Protein AF-A0A855KI97-F1 (afdb_monomer_lite)

pLDDT: mean 75.49, std 25.15, range [24.91, 98.62]

Foldseek 3Di:
DAFQAQADVQLLLLLVLLVVLCCLLPVDPDDSLVSLQLLCQLSPHNGNVRNNVRRHDHDDGGALVVDDPVVSVVSLLSSLQRSCVSVPHPHNDQSSSQSCQCSRRRHHPVNNVVQVVQDDSRHGFPDKDCLDVQWMWTHDPPWIWIFGDPVVLVQLCVQVNDNDRIATDQARRLSSQLRPVVRHDNLVSLVRCCVHPQVCCCRRVVAGSVRSVVVQVVVLVVVQVVVVLWFDWAFKFADWDCPDPKGWIWTKTFDPVLVVCCQPVVDLVRSQRIWITIGIDPPADDDDIGHHDDPVPGGRRDDDDDDDPRHIGGHDGHHDVVVVVVVVVVDD

Structure (mmCIF, N/CA/C/O backbone):
data_AF-A0A855KI97-F1
#
_entry.id   AF-A0A855KI97-F1
#
loop_
_atom_site.group_PDB
_atom_site.id
_atom_site.type_symbol
_atom_site.label_atom_id
_atom_site.label_alt_id
_atom_site.label_comp_id
_atom_site.label_asym_id
_atom_site.label_entity_id
_atom_site.label_seq_id
_atom_site.pdbx_PDB_ins_code
_atom_site.Cartn_x
_atom_site.Cartn_y
_atom_site.Cartn_z
_atom_site.occupancy
_atom_site.B_iso_or_equiv
_atom_site.auth_seq_id
_atom_site.auth_comp_id
_atom_site.auth_asym_id
_atom_site.auth_atom_id
_atom_site.pdbx_PDB_model_num
ATOM 1 N N . MET A 1 1 ? -21.321 9.838 17.103 1.00 67.62 1 MET A N 1
ATOM 2 C CA . MET A 1 1 ? -21.637 8.417 17.385 1.00 67.62 1 MET A CA 1
ATOM 3 C C . MET A 1 1 ? -20.705 7.846 18.468 1.00 67.62 1 MET A C 1
ATOM 5 O O . MET A 1 1 ? -19.609 8.388 18.642 1.00 67.62 1 MET A O 1
ATOM 9 N N . LYS A 1 2 ? -21.133 6.782 19.174 1.00 84.81 2 LYS A N 1
ATOM 10 C CA . LYS A 1 2 ? -20.262 5.774 19.820 1.00 84.81 2 LYS A CA 1
ATOM 11 C C . LYS A 1 2 ? -20.515 4.416 19.146 1.00 84.81 2 LYS A C 1
ATOM 13 O O . LYS A 1 2 ? -21.664 4.127 18.823 1.00 84.81 2 LYS A O 1
ATOM 18 N N . VAL A 1 3 ? -19.478 3.603 18.973 1.00 92.75 3 VAL A N 1
ATOM 19 C CA . VAL A 1 3 ? -19.577 2.193 18.535 1.00 92.75 3 VAL A CA 1
ATOM 20 C C . VAL A 1 3 ? -19.615 1.304 19.775 1.00 92.75 3 VAL A C 1
ATOM 22 O O . VAL A 1 3 ? -18.889 1.574 20.726 1.00 92.75 3 VAL A O 1
ATOM 25 N N . ILE A 1 4 ? -20.427 0.246 19.779 1.00 96.19 4 ILE A N 1
ATOM 26 C CA . ILE A 1 4 ? -20.598 -0.649 20.933 1.00 96.19 4 ILE A CA 1
ATOM 27 C C . ILE A 1 4 ? -20.359 -2.108 20.496 1.00 96.19 4 ILE A C 1
ATOM 29 O O . ILE A 1 4 ? -21.273 -2.735 19.955 1.00 96.19 4 ILE A O 1
ATOM 33 N N . PRO A 1 5 ? -19.149 -2.669 20.692 1.00 96.69 5 PRO A N 1
ATOM 34 C CA . PRO A 1 5 ? -18.847 -4.043 20.289 1.00 96.69 5 PRO A CA 1
ATOM 35 C C . PRO A 1 5 ? -19.512 -5.096 21.192 1.00 96.69 5 PRO A C 1
ATOM 37 O O . PRO A 1 5 ? -19.507 -4.978 22.413 1.00 96.69 5 PRO A O 1
ATOM 40 N N . ALA A 1 6 ? -20.013 -6.178 20.590 1.00 96.25 6 ALA A N 1
ATOM 41 C CA . ALA A 1 6 ? -21.007 -7.083 21.185 1.00 96.25 6 ALA A CA 1
ATOM 42 C C . ALA A 1 6 ? -20.667 -7.741 22.539 1.00 96.25 6 ALA A C 1
ATOM 44 O O . ALA A 1 6 ? -21.575 -8.174 23.245 1.00 96.25 6 ALA A O 1
ATOM 45 N N . ASN A 1 7 ? -19.388 -7.901 22.891 1.00 97.50 7 ASN A N 1
ATOM 46 C CA . ASN A 1 7 ? -18.950 -8.489 24.162 1.00 97.50 7 ASN A CA 1
ATOM 47 C C . ASN A 1 7 ? -17.453 -8.222 24.416 1.00 97.50 7 ASN A C 1
ATOM 49 O O . ASN A 1 7 ? -16.699 -7.912 23.489 1.00 97.50 7 ASN A O 1
ATOM 53 N N . LEU A 1 8 ? -16.996 -8.383 25.664 1.00 97.69 8 LEU A N 1
ATOM 54 C CA . LEU A 1 8 ? -15.595 -8.153 26.047 1.00 97.69 8 LEU A CA 1
ATOM 55 C C . LEU A 1 8 ? -14.561 -9.001 25.259 1.00 97.69 8 LEU A C 1
ATOM 57 O O . LEU A 1 8 ? -13.576 -8.407 24.817 1.00 97.69 8 LEU A O 1
ATOM 61 N N . PRO A 1 9 ? -14.729 -10.325 25.041 1.00 98.00 9 PRO A N 1
ATOM 62 C CA . PRO A 1 9 ? -13.853 -11.100 24.151 1.00 98.00 9 PRO A CA 1
ATOM 63 C C . PRO A 1 9 ? -13.716 -10.515 22.737 1.00 98.00 9 PRO A C 1
ATOM 65 O O . PRO A 1 9 ? -12.599 -10.265 22.288 1.00 98.00 9 PRO A O 1
ATOM 68 N N . THR A 1 10 ? -14.833 -10.219 22.064 1.00 97.25 10 THR A N 1
ATOM 69 C CA . THR A 1 10 ? -14.843 -9.582 20.737 1.00 97.25 10 THR A CA 1
ATOM 70 C C . THR A 1 10 ? -14.154 -8.217 20.767 1.00 97.25 10 THR A C 1
ATOM 72 O O . THR A 1 10 ? -13.336 -7.924 19.900 1.00 97.25 10 THR A O 1
ATOM 75 N N . THR A 1 11 ? -14.425 -7.411 21.796 1.00 98.00 11 THR A N 1
ATOM 76 C CA . THR A 1 11 ? -13.811 -6.085 21.979 1.00 98.00 11 THR A CA 1
ATOM 77 C C . THR A 1 11 ? -12.290 -6.189 22.092 1.00 98.00 11 THR A C 1
ATOM 79 O O . THR A 1 11 ? -11.580 -5.452 21.420 1.00 98.00 11 THR A O 1
ATOM 82 N N . LYS A 1 12 ? -11.774 -7.139 22.887 1.00 98.31 12 LYS A N 1
ATOM 83 C CA . LYS A 1 12 ? -10.327 -7.393 23.004 1.00 98.31 12 LYS A CA 1
ATOM 84 C C . LYS A 1 12 ? -9.709 -7.854 21.687 1.00 98.31 12 LYS A C 1
ATOM 86 O O . LYS A 1 12 ? -8.605 -7.433 21.372 1.00 98.31 12 LYS A O 1
ATOM 91 N N . SER A 1 13 ? -10.409 -8.690 20.918 1.00 98.12 13 SER A N 1
ATOM 92 C CA . SER A 1 13 ? -9.919 -9.162 19.618 1.00 98.12 13 SER A CA 1
ATOM 93 C C . SER A 1 13 ? -9.777 -8.021 18.605 1.00 98.12 13 SER A C 1
ATOM 95 O O . SER A 1 13 ? -8.751 -7.928 17.939 1.00 98.12 13 SER A O 1
ATOM 97 N N . LEU A 1 14 ? -10.774 -7.134 18.516 1.00 98.12 14 LEU A N 1
ATOM 98 C CA . LEU A 1 14 ? -10.731 -5.964 17.629 1.00 98.12 14 LEU A CA 1
ATOM 99 C C . LEU A 1 14 ? -9.704 -4.924 18.110 1.00 98.12 14 LEU A C 1
ATOM 101 O O . LEU A 1 14 ? -8.929 -4.414 17.310 1.00 98.12 14 LEU A O 1
ATOM 105 N N . ALA A 1 15 ? -9.628 -4.668 19.420 1.00 98.44 15 ALA A N 1
ATOM 106 C CA . ALA A 1 15 ? -8.643 -3.754 19.998 1.00 98.44 15 ALA A CA 1
ATOM 107 C C . ALA A 1 15 ? -7.196 -4.262 19.859 1.00 98.44 15 ALA A C 1
ATOM 109 O O . ALA A 1 15 ? -6.284 -3.462 19.670 1.00 98.44 15 ALA A O 1
ATOM 110 N N . LYS A 1 16 ? -6.983 -5.586 19.890 1.00 98.38 16 LYS A N 1
ATOM 111 C CA . LYS A 1 16 ? -5.693 -6.203 19.552 1.00 98.38 16 LYS A CA 1
ATOM 112 C C . LYS A 1 16 ? -5.375 -6.056 18.059 1.00 98.38 16 LYS A C 1
ATOM 114 O O . LYS A 1 16 ? -4.244 -5.728 17.737 1.00 98.38 16 LYS A O 1
ATOM 119 N N . SER A 1 17 ? -6.361 -6.227 17.175 1.00 97.50 17 SER A N 1
ATOM 120 C CA . SER A 1 17 ? -6.178 -5.997 15.733 1.00 97.50 17 SER A CA 1
ATOM 121 C C . SER A 1 17 ? -5.769 -4.547 15.439 1.00 97.50 17 SER A C 1
ATOM 123 O O . SER A 1 17 ? -4.864 -4.326 14.639 1.00 97.50 17 SER A O 1
ATOM 125 N N . LEU A 1 18 ? -6.372 -3.559 16.120 1.00 98.19 18 LEU A N 1
ATOM 126 C CA . LEU A 1 18 ? -5.943 -2.158 16.008 1.00 98.19 18 LEU A CA 1
ATOM 127 C C . LEU A 1 18 ? -4.520 -1.968 16.533 1.00 98.19 18 LEU A C 1
ATOM 129 O O . LEU A 1 18 ? -3.719 -1.328 15.867 1.00 98.19 18 LEU A O 1
ATOM 133 N N . PHE A 1 19 ? -4.200 -2.527 17.702 1.00 98.31 19 PHE A N 1
ATOM 134 C CA . PHE A 1 19 ? -2.852 -2.469 18.266 1.00 98.31 19 PHE A CA 1
ATOM 135 C C . PHE A 1 19 ? -1.789 -3.010 17.296 1.00 98.31 19 PHE A C 1
ATOM 137 O O . PHE A 1 19 ? -0.793 -2.334 17.079 1.00 98.31 19 PHE A O 1
ATOM 144 N N . GLU A 1 20 ? -2.018 -4.179 16.689 1.00 96.75 20 GLU A N 1
ATOM 145 C CA . GLU A 1 20 ? -1.084 -4.784 15.728 1.00 96.75 20 GLU A CA 1
ATOM 146 C C . GLU A 1 20 ? -0.882 -3.866 14.511 1.00 96.75 20 GLU A C 1
ATOM 148 O O . GLU A 1 20 ? 0.237 -3.439 14.250 1.00 96.75 20 GLU A O 1
ATOM 153 N N . ASN A 1 21 ? -1.966 -3.416 13.869 1.00 95.94 21 ASN A N 1
ATOM 154 C CA . ASN A 1 21 ? -1.870 -2.499 12.727 1.00 95.94 21 ASN A CA 1
ATOM 155 C C . ASN A 1 21 ? -1.250 -1.131 13.091 1.00 95.94 21 ASN A C 1
ATOM 157 O O . ASN A 1 21 ? -0.590 -0.523 12.256 1.00 95.94 21 ASN A O 1
ATOM 161 N N . LEU A 1 22 ? -1.440 -0.627 14.316 1.00 96.31 22 LEU A N 1
ATOM 162 C CA . LEU A 1 22 ? -0.805 0.614 14.779 1.00 96.31 22 LEU A CA 1
ATOM 163 C C . LEU A 1 22 ? 0.706 0.465 14.991 1.00 96.31 22 LEU A C 1
ATOM 165 O O . LEU A 1 22 ? 1.431 1.434 14.791 1.00 96.31 22 LEU A O 1
ATOM 169 N N . VAL A 1 23 ? 1.187 -0.715 15.386 1.00 95.56 23 VAL A N 1
ATOM 170 C CA . VAL A 1 23 ? 2.628 -0.998 15.418 1.00 95.56 23 VAL A CA 1
ATOM 171 C C . VAL A 1 23 ? 3.152 -1.116 13.983 1.00 95.56 23 VAL A C 1
ATOM 173 O O . VAL A 1 23 ? 4.103 -0.422 13.634 1.00 95.56 23 VAL A O 1
ATOM 176 N N . ASP A 1 24 ? 2.481 -1.902 13.137 1.00 91.12 24 ASP A N 1
ATOM 177 C CA . ASP A 1 24 ? 2.950 -2.245 11.787 1.00 91.12 24 ASP A CA 1
ATOM 178 C C . ASP A 1 24 ? 2.951 -1.051 10.803 1.00 91.12 24 ASP A C 1
ATOM 180 O O . ASP A 1 24 ? 3.881 -0.905 10.014 1.00 91.12 24 ASP A O 1
ATOM 184 N N . PHE A 1 25 ? 1.938 -0.170 10.833 1.00 91.00 25 PHE A N 1
ATOM 185 C CA . PHE A 1 25 ? 1.832 0.971 9.901 1.00 91.00 25 PHE A CA 1
ATOM 186 C C . PHE A 1 25 ? 2.495 2.268 10.391 1.00 91.00 25 PHE A C 1
ATOM 188 O O . PHE A 1 25 ? 2.658 3.200 9.600 1.00 91.00 25 PHE A O 1
ATOM 195 N N . LEU A 1 26 ? 2.819 2.405 11.680 1.00 92.50 26 LEU A N 1
ATOM 196 C CA . LEU A 1 26 ? 3.313 3.664 12.277 1.00 92.50 26 LEU A CA 1
ATOM 197 C C . LEU A 1 26 ? 4.595 3.491 13.106 1.00 92.50 26 LEU A C 1
ATOM 199 O O . LEU A 1 26 ? 5.047 4.465 13.706 1.00 92.50 26 LEU A O 1
ATOM 203 N N . ASP A 1 27 ? 5.174 2.287 13.132 1.00 92.19 27 ASP A N 1
ATOM 204 C CA . ASP A 1 27 ? 6.453 1.981 13.785 1.00 92.19 27 ASP A CA 1
ATOM 205 C C . ASP A 1 27 ? 6.452 2.311 15.304 1.00 92.19 27 ASP A C 1
ATOM 207 O O . ASP A 1 27 ? 7.459 2.724 15.884 1.00 92.19 27 ASP A O 1
ATOM 211 N N . LEU A 1 28 ? 5.289 2.168 15.962 1.00 93.19 28 LEU A N 1
ATOM 212 C CA . LEU A 1 28 ? 5.041 2.660 17.326 1.00 93.19 28 LEU A CA 1
ATOM 213 C C . LEU A 1 28 ? 5.502 1.701 18.438 1.00 93.19 28 LEU A C 1
ATOM 215 O O . LEU A 1 28 ? 4.956 0.610 18.599 1.00 93.19 28 LEU A O 1
ATOM 219 N N . ASP A 1 29 ? 6.385 2.177 19.323 1.00 95.81 29 ASP A N 1
ATOM 220 C CA . ASP A 1 29 ? 6.661 1.540 20.621 1.00 95.81 29 ASP A CA 1
ATOM 221 C C . ASP A 1 29 ? 5.533 1.847 21.629 1.00 95.81 29 ASP A C 1
ATOM 223 O O . ASP A 1 29 ? 5.574 2.809 22.403 1.00 95.81 29 ASP A O 1
ATOM 227 N N . ILE A 1 30 ? 4.472 1.038 21.579 1.00 96.62 30 ILE A N 1
ATOM 228 C CA . ILE A 1 30 ? 3.348 1.075 22.522 1.00 96.62 30 ILE A CA 1
ATOM 229 C C . ILE A 1 30 ? 3.063 -0.314 23.099 1.00 96.62 30 ILE A C 1
ATOM 231 O O . ILE A 1 30 ? 3.269 -1.343 22.464 1.00 96.62 30 ILE A O 1
ATOM 235 N N . SER A 1 31 ? 2.522 -0.360 24.318 1.00 98.06 31 SER A N 1
ATOM 236 C CA . SER A 1 31 ? 2.015 -1.605 24.904 1.00 98.06 31 SER A CA 1
ATOM 237 C C . SER A 1 31 ? 0.605 -1.948 24.409 1.00 98.06 31 SER A C 1
ATOM 239 O O . SER A 1 31 ? -0.201 -1.070 24.091 1.00 98.06 31 SER A O 1
ATOM 241 N N . LEU A 1 32 ? 0.242 -3.234 24.471 1.00 97.94 32 LEU A N 1
ATOM 242 C CA . LEU A 1 32 ? -1.120 -3.706 24.180 1.00 97.94 32 LEU A CA 1
ATOM 243 C C . LEU A 1 32 ? -2.196 -2.988 25.022 1.00 97.94 32 LEU A C 1
ATOM 245 O O . LEU A 1 32 ? -3.309 -2.783 24.544 1.00 97.94 32 LEU A O 1
ATOM 249 N N . GLN A 1 33 ? -1.876 -2.557 26.253 1.00 98.19 33 GLN A N 1
ATOM 250 C CA . GLN A 1 33 ? -2.814 -1.773 27.064 1.00 98.19 33 GLN A CA 1
ATOM 251 C C . GLN A 1 33 ? -3.002 -0.354 26.510 1.00 98.19 33 GLN A C 1
ATOM 253 O O . GLN A 1 33 ? -4.132 0.120 26.486 1.00 98.19 33 GLN A O 1
ATOM 258 N N . GLN A 1 34 ? -1.951 0.308 26.011 1.00 98.25 34 GLN A N 1
ATOM 259 C CA . GLN A 1 34 ? -2.098 1.592 25.307 1.00 98.25 34 GLN A CA 1
ATOM 260 C C . GLN A 1 34 ? -2.939 1.425 24.033 1.00 98.25 34 GLN A C 1
ATOM 262 O O . GLN A 1 34 ? -3.842 2.224 23.807 1.00 98.25 34 GLN A O 1
ATOM 267 N N . GLY A 1 35 ? -2.738 0.346 23.267 1.00 98.19 35 GLY A N 1
ATOM 268 C CA . GLY A 1 35 ? -3.601 0.005 22.128 1.00 98.19 35 GLY A CA 1
ATOM 269 C C . GLY A 1 35 ? -5.078 -0.183 22.513 1.00 98.19 35 GLY A C 1
ATOM 270 O O . GLY A 1 35 ? -5.971 0.299 21.817 1.00 98.19 35 GLY A O 1
ATOM 271 N N . TYR A 1 36 ? -5.353 -0.807 23.663 1.00 98.56 36 TYR A N 1
ATOM 272 C CA . TYR A 1 36 ? -6.707 -0.923 24.217 1.00 98.56 36 TYR A CA 1
ATOM 273 C C . TYR A 1 36 ? -7.307 0.429 24.654 1.00 98.56 36 TYR A C 1
ATOM 275 O O . TYR A 1 36 ? -8.502 0.651 24.441 1.00 98.56 36 TYR A O 1
ATOM 283 N N . GLU A 1 37 ? -6.515 1.345 25.225 1.00 98.62 37 GLU A N 1
ATOM 284 C CA . GLU A 1 37 ? -6.978 2.714 25.508 1.00 98.62 37 GLU A CA 1
ATOM 285 C C . GLU A 1 37 ? -7.296 3.469 24.207 1.00 98.62 37 GLU A C 1
ATOM 287 O O . GLU A 1 37 ? -8.392 4.014 24.077 1.00 98.62 37 GLU A O 1
ATOM 292 N N . LEU A 1 38 ? -6.389 3.448 23.221 1.00 98.56 38 LEU A N 1
ATOM 293 C CA . LEU A 1 38 ? -6.562 4.096 21.914 1.00 98.56 38 LEU A CA 1
ATOM 294 C C . LEU A 1 38 ? -7.828 3.606 21.195 1.00 98.56 38 LEU A C 1
ATOM 296 O O . LEU A 1 38 ? -8.640 4.420 20.755 1.00 98.56 38 LEU A O 1
ATOM 300 N N . TYR A 1 39 ? -8.053 2.286 21.161 1.00 98.62 39 TYR A N 1
ATOM 301 C CA . TYR A 1 39 ? -9.278 1.692 20.617 1.00 98.62 39 TYR A CA 1
ATOM 302 C C . TYR A 1 39 ? -10.530 2.245 21.313 1.00 98.62 39 TYR A C 1
ATOM 304 O O . TYR A 1 39 ? -11.464 2.705 20.656 1.00 98.62 39 TYR A O 1
ATOM 312 N N . ALA A 1 40 ? -10.550 2.252 22.650 1.00 98.44 40 ALA A N 1
ATOM 313 C CA . ALA A 1 40 ? -11.699 2.740 23.407 1.00 98.44 40 ALA A CA 1
ATOM 314 C C . ALA A 1 40 ? -11.985 4.228 23.155 1.00 98.44 40 ALA A C 1
ATOM 316 O O . ALA A 1 40 ? -13.149 4.615 23.003 1.00 98.44 40 ALA A O 1
ATOM 317 N N . LYS A 1 41 ? -10.941 5.054 23.058 1.00 98.12 41 LYS A N 1
ATOM 318 C CA . LYS A 1 41 ? -11.076 6.489 22.802 1.00 98.12 41 LYS A CA 1
ATOM 319 C C . LYS A 1 41 ? -11.544 6.807 21.386 1.00 98.12 41 LYS A C 1
ATOM 321 O O . LYS A 1 41 ? -12.470 7.603 21.230 1.00 98.12 41 LYS A O 1
ATOM 326 N N . ALA A 1 42 ? -11.023 6.117 20.371 1.00 97.81 42 ALA A N 1
ATOM 327 C CA . ALA A 1 42 ? -11.498 6.248 18.993 1.00 97.81 42 ALA A CA 1
ATOM 328 C C . ALA A 1 42 ? -13.011 5.954 18.883 1.00 97.81 42 ALA A C 1
ATOM 330 O O . ALA A 1 42 ? -13.781 6.759 18.343 1.00 97.81 42 ALA A O 1
ATOM 331 N N . LEU A 1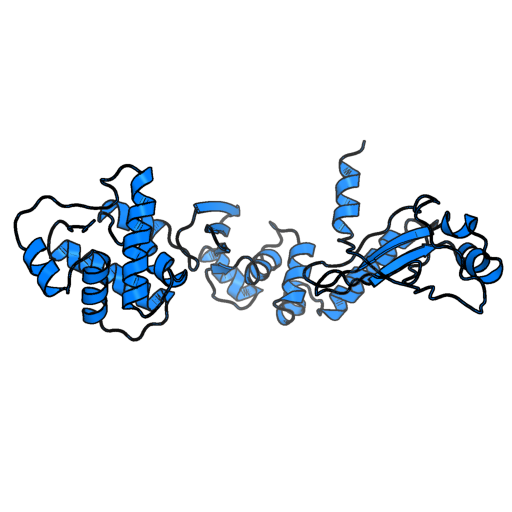 43 ? -13.479 4.870 19.522 1.00 97.62 43 LEU A N 1
ATOM 332 C CA . LEU A 1 43 ? -14.908 4.527 19.591 1.00 97.62 43 LEU A CA 1
ATOM 333 C C . LEU A 1 43 ? -15.760 5.513 20.426 1.00 97.62 43 LEU A C 1
ATOM 335 O O . LEU A 1 43 ? -16.991 5.432 20.397 1.00 97.62 43 LEU A O 1
ATOM 339 N N . GLY A 1 44 ? -15.143 6.473 21.125 1.00 96.19 44 GLY A N 1
ATOM 340 C CA . GLY A 1 44 ? -15.811 7.554 21.856 1.00 96.19 44 GLY A CA 1
ATOM 341 C C . GLY A 1 44 ? -16.011 7.306 23.354 1.00 96.19 44 GLY A C 1
ATOM 342 O O . GLY A 1 44 ? -16.968 7.824 23.930 1.00 96.19 44 GLY A O 1
ATOM 343 N N . TYR A 1 45 ? -15.164 6.502 23.996 1.00 97.88 45 TYR A N 1
ATOM 344 C CA . TYR A 1 45 ? -15.135 6.285 25.451 1.00 97.88 45 TYR A CA 1
ATOM 345 C C . TYR A 1 45 ? -13.952 7.031 26.077 1.00 97.88 45 TYR A C 1
ATOM 347 O O . TYR A 1 45 ? -12.968 7.305 25.407 1.00 97.88 45 TYR A O 1
ATOM 355 N N . ASN A 1 46 ? -14.010 7.355 27.368 1.00 96.94 46 ASN A N 1
ATOM 356 C CA . ASN A 1 46 ? -12.916 8.077 28.030 1.00 96.94 46 ASN A CA 1
ATOM 357 C C . ASN A 1 46 ? -11.664 7.199 28.234 1.00 96.94 46 ASN A C 1
ATOM 359 O O . ASN A 1 46 ? -10.566 7.720 28.418 1.00 96.94 46 ASN A O 1
ATOM 363 N N . ASN A 1 47 ? -11.845 5.874 28.284 1.00 98.00 47 ASN A N 1
ATOM 364 C CA . ASN A 1 47 ? -10.810 4.861 28.514 1.00 98.00 47 ASN A CA 1
ATOM 365 C C . ASN A 1 47 ? -11.368 3.440 28.299 1.00 98.00 47 ASN A C 1
ATOM 367 O O . ASN A 1 47 ? -12.585 3.216 28.257 1.00 98.00 47 ASN A O 1
ATOM 371 N N . TRP A 1 48 ? -10.466 2.461 28.244 1.00 98.44 48 TRP A N 1
ATOM 372 C CA . TRP A 1 48 ? -10.751 1.029 28.150 1.00 98.44 48 TRP A CA 1
ATOM 373 C C . TRP A 1 48 ? -11.634 0.504 29.290 1.00 98.44 48 TRP A C 1
ATOM 375 O O . TRP A 1 48 ? -12.412 -0.434 29.096 1.00 98.44 48 TRP A O 1
ATOM 385 N N . HIS A 1 49 ? -11.548 1.100 30.483 1.00 98.31 49 HIS A N 1
ATOM 386 C CA . HIS A 1 49 ? -12.328 0.685 31.650 1.00 98.31 49 HIS A CA 1
ATOM 387 C C . HIS A 1 49 ? -13.820 1.058 31.530 1.00 98.31 49 HIS A C 1
ATOM 389 O O . HIS A 1 49 ? -14.676 0.262 31.924 1.00 98.31 49 HIS A O 1
ATOM 395 N N . GLU A 1 50 ? -14.151 2.214 30.940 1.00 97.94 50 GLU A N 1
ATOM 396 C CA . GLU A 1 50 ? -15.529 2.582 30.579 1.00 97.94 50 GLU A CA 1
ATOM 397 C C . GLU A 1 50 ? -16.090 1.618 29.524 1.00 97.94 50 GLU A C 1
ATOM 399 O O . GLU A 1 50 ? -17.136 1.007 29.754 1.00 97.94 50 GLU A O 1
ATOM 404 N N . LEU A 1 51 ? -15.367 1.422 28.412 1.00 97.88 51 LEU A N 1
ATOM 405 C CA . LEU A 1 51 ? -15.774 0.508 27.339 1.00 97.88 51 LEU A CA 1
ATOM 406 C C . LEU A 1 51 ? -15.991 -0.915 27.876 1.00 97.88 51 LEU A C 1
ATOM 408 O O . LEU A 1 51 ? -17.063 -1.491 27.686 1.00 97.88 51 LEU A O 1
ATOM 412 N N . SER A 1 52 ? -15.025 -1.445 28.634 1.00 97.94 52 SER A N 1
ATOM 413 C CA . SER A 1 52 ? -15.102 -2.767 29.273 1.00 97.94 52 SER A CA 1
ATOM 414 C C . SER A 1 52 ? -16.354 -2.936 30.137 1.00 97.94 52 SER A C 1
ATOM 416 O O . SER A 1 52 ? -16.992 -3.984 30.085 1.00 97.94 52 SER A O 1
ATOM 418 N N . LYS A 1 53 ? -16.738 -1.914 30.915 1.00 97.56 53 LYS A N 1
ATOM 419 C CA . LYS A 1 53 ? -17.942 -1.936 31.767 1.00 97.56 53 LYS A CA 1
ATOM 420 C C . LYS A 1 53 ? -19.255 -1.934 30.980 1.00 97.56 53 LYS A C 1
ATOM 422 O O . LYS A 1 53 ? -20.270 -2.377 31.521 1.00 97.56 53 LYS A O 1
ATOM 427 N N . VAL A 1 54 ? -19.255 -1.433 29.745 1.00 96.50 54 VAL A N 1
ATOM 428 C CA . VAL A 1 54 ? -20.416 -1.479 28.844 1.00 96.50 54 VAL A CA 1
ATOM 429 C C . VAL A 1 54 ? -20.521 -2.858 28.193 1.00 96.50 54 VAL A C 1
ATOM 431 O O . VAL A 1 54 ? -21.540 -3.524 28.353 1.00 96.50 54 VAL A O 1
ATOM 434 N N . VAL A 1 55 ? -19.448 -3.345 27.564 1.00 97.25 55 VAL A N 1
ATOM 435 C CA . VAL A 1 55 ? -19.442 -4.618 26.808 1.00 97.25 55 VAL A CA 1
ATOM 436 C C . VAL A 1 55 ? -19.445 -5.885 27.683 1.00 97.25 55 VAL A C 1
ATOM 438 O O . VAL A 1 55 ? -19.491 -7.001 27.171 1.00 97.25 55 VAL A O 1
ATOM 441 N N . GLN A 1 56 ? -19.394 -5.735 29.011 1.00 96.94 56 GLN A N 1
ATOM 442 C CA . GLN A 1 56 ? -19.655 -6.803 29.989 1.00 96.94 56 GLN A CA 1
ATOM 443 C C . GLN A 1 56 ? -21.149 -6.979 30.318 1.00 96.94 56 GLN A C 1
ATOM 445 O O . GLN A 1 56 ? -21.518 -7.970 30.946 1.00 96.94 56 GLN A O 1
ATOM 450 N N . LYS A 1 57 ? -22.013 -6.031 29.934 1.00 94.25 57 LYS A N 1
ATOM 451 C CA . LYS A 1 57 ? -23.464 -6.091 30.164 1.00 94.25 57 LYS A CA 1
ATOM 452 C C . LYS A 1 57 ? -24.189 -6.529 28.894 1.00 94.25 57 LYS A C 1
ATOM 454 O O . LYS A 1 57 ? -23.697 -6.312 27.790 1.00 94.25 57 LYS A O 1
ATOM 459 N N . ALA A 1 58 ? -25.389 -7.087 29.046 1.00 93.38 58 ALA A N 1
ATOM 460 C CA . ALA A 1 58 ? -26.283 -7.310 27.913 1.00 93.38 58 ALA A CA 1
ATOM 461 C C . ALA A 1 58 ? -26.664 -5.963 27.270 1.00 93.38 58 ALA A C 1
ATOM 463 O O . ALA A 1 58 ? -27.118 -5.049 27.959 1.00 93.38 58 ALA A O 1
ATOM 464 N N . HIS A 1 59 ? -26.450 -5.848 25.962 1.00 95.00 59 HIS A N 1
ATOM 465 C CA . HIS A 1 59 ? -26.722 -4.666 25.146 1.00 95.00 59 HIS A CA 1
ATOM 466 C C . HIS A 1 59 ? -26.949 -5.099 23.687 1.00 95.00 59 HIS A C 1
ATOM 468 O O . HIS A 1 59 ? -26.680 -6.247 23.332 1.00 95.00 59 HIS A O 1
ATOM 474 N N . ILE A 1 60 ? -27.434 -4.187 22.842 1.00 94.25 60 ILE A N 1
ATOM 475 C CA . ILE A 1 60 ? -27.485 -4.390 21.387 1.00 94.25 60 ILE A CA 1
ATOM 476 C C . ILE A 1 60 ? -26.177 -3.834 20.802 1.00 94.25 60 ILE A C 1
ATOM 478 O O . ILE A 1 60 ? -25.870 -2.672 21.081 1.00 94.25 60 ILE A O 1
ATOM 482 N N . PRO A 1 61 ? -25.391 -4.618 20.040 1.00 95.62 61 PRO A N 1
ATOM 483 C CA . PRO A 1 61 ? -24.167 -4.117 19.428 1.00 95.62 61 PRO A CA 1
ATOM 484 C C . PRO A 1 61 ? -24.459 -3.041 18.382 1.00 95.62 61 PRO A C 1
ATOM 486 O O . PRO A 1 61 ? -25.465 -3.100 17.677 1.00 95.62 61 PRO A O 1
ATOM 489 N N . MET A 1 62 ? -23.541 -2.087 18.250 1.00 95.25 62 MET A N 1
ATOM 490 C CA . MET A 1 62 ? -23.593 -1.032 17.239 1.00 95.25 62 MET A CA 1
ATOM 491 C C . MET A 1 62 ? -22.237 -0.941 16.547 1.00 95.25 62 MET A C 1
ATOM 493 O O . MET A 1 62 ? -21.245 -0.632 17.204 1.00 95.25 62 MET A O 1
ATOM 497 N N . TYR A 1 63 ? -22.213 -1.191 15.240 1.00 96.94 63 TYR A N 1
ATOM 498 C CA . TYR A 1 63 ? -21.033 -1.143 14.374 1.00 96.94 63 TYR A CA 1
ATOM 499 C C . TYR A 1 63 ? -21.303 -0.242 13.164 1.00 96.94 63 TYR A C 1
ATOM 501 O O . TYR A 1 63 ? -22.464 0.044 12.866 1.00 96.94 63 TYR A O 1
ATOM 509 N N . LEU A 1 64 ? -20.250 0.188 12.466 1.00 96.19 64 LEU A N 1
ATOM 510 C CA . LEU A 1 64 ? -20.380 1.023 11.266 1.00 96.19 64 LEU A CA 1
ATOM 511 C C . LEU A 1 64 ? -21.132 0.307 10.132 1.00 96.19 64 LEU A C 1
ATOM 513 O O . LEU A 1 64 ? -22.022 0.899 9.538 1.00 96.19 64 LEU A O 1
ATOM 517 N N . ASP A 1 65 ? -20.907 -0.992 9.916 1.00 95.44 65 ASP A N 1
ATOM 518 C CA . ASP A 1 65 ? -21.609 -1.817 8.912 1.00 95.44 65 ASP A CA 1
ATOM 519 C C . ASP A 1 65 ? -23.087 -2.127 9.249 1.00 95.44 65 ASP A C 1
ATOM 521 O O . ASP A 1 65 ? -23.704 -2.990 8.626 1.00 95.44 65 ASP A O 1
ATOM 525 N N . LEU A 1 66 ? -23.669 -1.416 10.224 1.00 94.25 66 LEU A N 1
ATOM 526 C CA . LEU A 1 66 ? -25.115 -1.348 10.470 1.00 94.25 66 LEU A CA 1
ATOM 527 C C . LEU A 1 66 ? -25.737 -0.005 10.029 1.00 94.25 66 LEU A C 1
ATOM 529 O O . LEU A 1 66 ? -26.952 0.159 10.136 1.00 94.25 66 LEU A O 1
ATOM 533 N N . LEU A 1 67 ? -24.925 0.952 9.566 1.00 93.06 67 LEU A N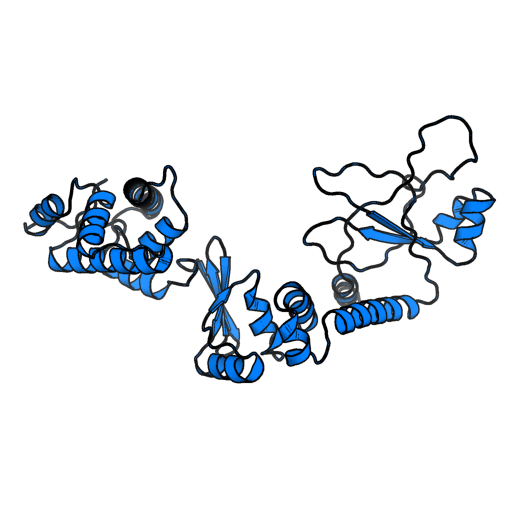 1
ATOM 534 C CA . LEU A 1 67 ? -25.359 2.232 8.999 1.00 93.06 67 LEU A CA 1
ATOM 535 C C . LEU A 1 67 ? -25.622 2.115 7.485 1.00 93.06 67 LEU A C 1
ATOM 537 O O . LEU A 1 67 ? -25.048 1.233 6.834 1.00 93.06 67 LEU A O 1
ATOM 541 N N . PRO A 1 68 ? -26.410 3.031 6.888 1.00 93.38 68 PRO A N 1
ATOM 542 C CA . PRO A 1 68 ? -26.396 3.254 5.443 1.00 93.38 68 PRO A CA 1
ATOM 543 C C . PRO A 1 68 ? -24.967 3.492 4.943 1.00 93.38 68 PRO A C 1
ATOM 545 O O . PRO A 1 68 ? -24.184 4.154 5.615 1.00 93.38 68 PRO A O 1
ATOM 548 N N . GLU A 1 69 ? -24.626 2.979 3.762 1.00 87.75 69 GLU A N 1
ATOM 549 C CA . GLU A 1 69 ? -23.271 3.064 3.188 1.00 87.75 69 GLU A CA 1
ATOM 550 C C . GLU A 1 69 ? -22.757 4.514 3.108 1.00 87.75 69 GLU A C 1
ATOM 552 O O . GLU A 1 69 ? -21.635 4.796 3.520 1.00 87.75 69 GLU A O 1
ATOM 557 N N . SER A 1 70 ? -23.636 5.455 2.746 1.00 87.31 70 SER A N 1
ATOM 558 C CA . SER A 1 70 ? -23.378 6.903 2.726 1.00 87.31 70 SER A CA 1
ATOM 559 C C . SER A 1 70 ? -23.106 7.552 4.093 1.00 87.31 70 SER A C 1
ATOM 561 O O . SER A 1 70 ? -22.733 8.716 4.136 1.00 87.31 70 SER A O 1
ATOM 563 N N . GLU A 1 71 ? -23.334 6.849 5.205 1.00 91.88 71 GLU A N 1
ATOM 564 C CA . GLU A 1 71 ? -23.012 7.304 6.569 1.00 91.88 71 GLU A CA 1
ATOM 565 C C . GLU A 1 71 ? -21.784 6.574 7.154 1.00 91.88 71 GLU A C 1
ATOM 567 O O . GLU A 1 71 ? -21.272 6.972 8.204 1.00 91.88 71 GLU A O 1
ATOM 572 N N . GLN A 1 72 ? -21.298 5.504 6.506 1.00 92.12 72 GLN A N 1
ATOM 573 C CA . GLN A 1 72 ? -20.156 4.720 6.998 1.00 92.12 72 GLN A CA 1
ATOM 574 C C . GLN A 1 72 ? -18.845 5.500 6.872 1.00 92.12 72 GLN A C 1
ATOM 576 O O . GLN A 1 72 ? -18.065 5.514 7.823 1.00 92.12 72 GLN A O 1
ATOM 581 N N . GLU A 1 73 ? -18.641 6.198 5.752 1.00 87.62 73 GLU A N 1
ATOM 582 C CA . GLU A 1 73 ? -17.455 7.024 5.492 1.00 87.62 73 GLU A CA 1
ATOM 583 C C . GLU A 1 73 ? -17.330 8.177 6.505 1.00 87.62 73 GLU A C 1
ATOM 585 O O . GLU A 1 73 ? -16.335 8.256 7.226 1.00 87.62 73 GLU A O 1
ATOM 590 N N . ASP A 1 74 ? -18.379 8.994 6.669 1.00 91.56 74 ASP A N 1
ATOM 591 C CA . ASP A 1 74 ? -18.456 10.060 7.684 1.00 91.56 74 ASP A CA 1
ATOM 592 C C . ASP A 1 74 ? -18.143 9.535 9.099 1.00 91.56 74 ASP A C 1
ATOM 594 O O . ASP A 1 74 ? -17.372 10.128 9.864 1.00 91.56 74 ASP A O 1
ATOM 598 N N . ALA A 1 75 ? -18.732 8.394 9.471 1.00 93.88 75 ALA A N 1
ATOM 599 C CA . ALA A 1 75 ? -18.529 7.801 10.786 1.00 93.88 75 ALA A CA 1
ATOM 600 C C . ALA A 1 75 ? -17.109 7.223 10.964 1.00 93.88 75 ALA A C 1
ATOM 602 O O . ALA A 1 75 ? -16.540 7.342 12.056 1.00 93.88 75 ALA A O 1
ATOM 603 N N . GLN A 1 76 ? -16.515 6.658 9.909 1.00 93.38 76 GLN A N 1
ATOM 604 C CA . GLN A 1 76 ? -15.126 6.196 9.876 1.00 93.38 76 GLN A CA 1
ATOM 605 C C . GLN A 1 76 ? -14.153 7.375 9.996 1.00 93.38 76 GLN A C 1
ATOM 607 O O . GLN A 1 76 ? -13.264 7.328 10.848 1.00 93.38 76 GLN A O 1
ATOM 612 N N . ILE A 1 77 ? -14.360 8.465 9.250 1.00 92.94 77 ILE A N 1
ATOM 613 C CA . ILE A 1 77 ? -13.565 9.702 9.335 1.00 92.94 77 ILE A CA 1
ATOM 614 C C . ILE A 1 77 ? -13.591 10.259 10.764 1.00 92.94 77 ILE A C 1
ATOM 616 O O . ILE A 1 77 ? -12.535 10.548 11.332 1.00 92.94 77 ILE A O 1
ATOM 620 N N . VAL A 1 78 ? -14.765 10.342 11.401 1.00 95.19 78 VAL A N 1
ATOM 621 C CA . VAL A 1 78 ? -14.897 10.818 12.793 1.00 95.19 78 VAL A CA 1
ATOM 622 C C . VAL A 1 78 ? -14.150 9.924 13.794 1.00 95.19 78 VAL A C 1
ATOM 624 O O . VAL A 1 78 ? -13.575 10.433 14.759 1.00 95.19 78 VAL A O 1
ATOM 627 N N . ILE A 1 79 ? -14.136 8.603 13.596 1.00 96.38 79 ILE A N 1
ATOM 628 C CA . ILE A 1 79 ? -13.424 7.662 14.477 1.00 96.38 79 ILE A CA 1
ATOM 629 C C . ILE A 1 79 ? -11.906 7.720 14.247 1.00 96.38 79 ILE A C 1
ATOM 631 O O . ILE A 1 79 ? -11.148 7.785 15.216 1.00 96.38 79 ILE A O 1
ATOM 635 N N . CYS A 1 80 ? -11.456 7.777 12.992 1.00 96.25 80 CYS A N 1
ATOM 636 C CA . CYS A 1 80 ? -10.036 7.864 12.649 1.00 96.25 80 CYS A CA 1
ATOM 637 C C . CYS A 1 80 ? -9.430 9.216 13.058 1.00 96.25 80 CYS A C 1
ATOM 639 O O . CYS A 1 80 ? -8.312 9.254 13.562 1.00 96.25 80 CYS A O 1
ATOM 641 N N . THR A 1 81 ? -10.184 10.315 12.950 1.00 96.31 81 THR A N 1
ATOM 642 C CA . THR A 1 81 ? -9.752 11.649 13.414 1.00 96.31 81 THR A CA 1
ATOM 643 C C . THR A 1 81 ? -9.523 11.674 14.929 1.00 96.31 81 THR A C 1
ATOM 645 O O . THR A 1 81 ? -8.546 12.251 15.398 1.00 96.31 81 THR A O 1
ATOM 648 N N . ARG A 1 82 ? -10.372 10.996 15.718 1.00 96.19 82 ARG A N 1
ATOM 649 C CA . ARG A 1 82 ? -10.143 10.826 17.167 1.00 96.19 82 ARG A CA 1
ATOM 650 C C . ARG A 1 82 ? -8.888 10.010 17.456 1.00 96.19 82 ARG A C 1
ATOM 652 O O . ARG A 1 82 ? -8.140 10.367 18.357 1.00 96.19 82 ARG A O 1
ATOM 659 N N . LEU A 1 83 ? -8.666 8.924 16.714 1.00 98.12 83 LEU A N 1
ATOM 660 C CA . LEU A 1 83 ? -7.468 8.101 16.870 1.00 98.12 83 LEU A CA 1
ATOM 661 C C . LEU A 1 83 ? -6.196 8.898 16.543 1.00 98.12 83 LEU A C 1
ATOM 663 O O . LEU A 1 83 ? -5.233 8.830 17.298 1.00 98.12 83 LEU A O 1
ATOM 667 N N . ALA A 1 84 ? -6.216 9.694 15.472 1.00 97.75 84 ALA A N 1
ATOM 668 C CA . ALA A 1 84 ? -5.115 10.575 15.096 1.00 97.75 84 ALA A CA 1
ATOM 669 C C . ALA A 1 84 ? -4.826 11.624 16.187 1.00 97.75 84 ALA A C 1
ATOM 671 O O . ALA A 1 84 ? -3.677 11.764 16.602 1.00 97.75 84 ALA A O 1
ATOM 672 N N . ALA A 1 85 ? -5.862 12.268 16.739 1.00 97.06 85 ALA A N 1
ATOM 673 C CA . ALA A 1 85 ? -5.721 13.215 17.849 1.00 97.06 85 ALA A CA 1
ATOM 674 C C . ALA A 1 85 ? -5.148 12.574 19.129 1.00 97.06 85 ALA A C 1
ATOM 676 O O . ALA A 1 85 ? -4.310 13.170 19.802 1.00 97.06 85 ALA A O 1
ATOM 677 N N . GLU A 1 86 ? -5.544 11.341 19.451 1.00 97.38 86 GLU A N 1
ATOM 678 C CA . GLU A 1 86 ? -5.006 10.576 20.589 1.00 97.38 86 GLU A CA 1
ATOM 679 C C . GLU A 1 86 ? -3.573 10.057 20.364 1.00 97.38 86 GLU A C 1
ATOM 681 O O . GLU A 1 86 ? -2.867 9.757 21.327 1.00 97.38 86 GLU A O 1
ATOM 686 N N . LEU A 1 87 ? -3.124 10.000 19.107 1.00 96.81 87 LEU A N 1
ATOM 687 C CA . LEU A 1 87 ? -1.730 9.775 18.712 1.00 96.81 87 LEU A CA 1
ATOM 688 C C . LEU A 1 87 ? -0.926 11.086 18.573 1.00 96.81 87 LEU A C 1
ATOM 690 O O . LEU A 1 87 ? 0.268 11.038 18.288 1.00 96.81 87 LEU A O 1
ATOM 694 N N . GLY A 1 88 ? -1.548 12.248 18.807 1.00 96.12 88 GLY A N 1
ATOM 695 C CA . GLY A 1 88 ? -0.894 13.561 18.804 1.00 96.12 88 GLY A CA 1
ATOM 696 C C . GLY A 1 88 ? -0.900 14.313 17.467 1.00 96.12 88 GLY A C 1
ATOM 697 O O . GLY A 1 88 ? -0.253 15.354 17.377 1.00 96.12 88 GLY A O 1
ATOM 698 N N . PHE A 1 89 ? -1.621 13.834 16.450 1.00 96.06 89 PHE A N 1
ATOM 699 C CA . PHE A 1 89 ? -1.789 14.535 15.172 1.00 96.06 89 PHE A CA 1
ATOM 700 C C . PHE A 1 89 ? -2.954 15.537 15.226 1.00 96.06 89 PHE A C 1
ATOM 702 O O . PHE A 1 89 ? -4.028 15.233 15.743 1.00 96.06 89 PHE A O 1
ATOM 709 N N . ASP A 1 90 ? -2.772 16.717 14.634 1.00 93.69 90 ASP A N 1
ATOM 710 C CA . ASP A 1 90 ? -3.801 17.756 14.478 1.00 93.69 90 ASP A CA 1
ATOM 711 C C . ASP A 1 90 ? -4.666 17.586 13.210 1.00 93.69 90 ASP A C 1
ATOM 713 O O . ASP A 1 90 ? -5.648 18.306 13.021 1.00 93.69 90 ASP A O 1
ATOM 717 N N . TYR A 1 91 ? -4.352 16.589 12.377 1.00 92.50 91 TYR A N 1
ATOM 718 C CA . TYR A 1 91 ? -5.105 16.183 11.188 1.00 92.50 91 TYR A CA 1
ATOM 719 C C . TYR A 1 91 ? -5.230 14.653 11.088 1.00 92.50 91 TYR A C 1
ATOM 721 O O . TYR A 1 91 ? -4.558 13.899 11.794 1.00 92.50 91 TYR A O 1
ATOM 729 N N . LEU A 1 92 ? -6.088 14.176 10.181 1.00 91.38 92 LEU A N 1
ATOM 730 C CA . LEU A 1 92 ? -6.225 12.752 9.873 1.00 91.38 92 LEU A CA 1
ATOM 731 C C . LEU A 1 92 ? -5.012 12.255 9.065 1.00 91.38 92 LEU A C 1
ATOM 733 O O . LEU A 1 92 ? -4.957 12.390 7.846 1.00 91.38 92 LEU A O 1
ATOM 737 N N . HIS A 1 93 ? -4.023 11.695 9.760 1.00 91.81 93 HIS A N 1
ATOM 738 C CA . HIS A 1 93 ? -2.792 11.181 9.159 1.00 91.81 93 HIS A CA 1
ATOM 739 C C . HIS A 1 93 ? -3.028 9.872 8.378 1.00 91.81 93 HIS A C 1
ATOM 741 O O . HIS A 1 93 ? -3.584 8.919 8.925 1.00 91.81 93 HIS A O 1
ATOM 747 N N . GLY A 1 94 ? -2.545 9.779 7.131 1.00 90.50 94 GLY A N 1
ATOM 748 C CA . GLY A 1 94 ? -2.822 8.652 6.220 1.00 90.50 94 GLY A CA 1
ATOM 749 C C . GLY A 1 94 ? -2.489 7.269 6.798 1.00 90.50 94 GLY A C 1
ATOM 750 O O . GLY A 1 94 ? -3.358 6.406 6.869 1.00 90.50 94 GLY A O 1
ATOM 751 N N . ARG A 1 95 ? -1.279 7.075 7.349 1.00 91.62 95 ARG A N 1
ATOM 752 C CA . ARG A 1 95 ? -0.909 5.809 8.029 1.00 91.62 95 ARG A CA 1
ATOM 753 C C . ARG A 1 95 ? -1.824 5.461 9.224 1.00 91.62 95 ARG A C 1
ATOM 755 O O . ARG A 1 95 ? -1.982 4.285 9.528 1.00 91.62 95 ARG A O 1
ATOM 762 N N . VAL A 1 96 ? -2.454 6.445 9.884 1.00 95.12 96 VAL A N 1
ATOM 763 C CA . VAL A 1 96 ? -3.429 6.199 10.972 1.00 95.12 96 VAL A CA 1
ATOM 764 C C . VAL A 1 96 ? -4.778 5.751 10.411 1.00 95.12 96 VAL A C 1
ATOM 766 O O . VAL A 1 96 ? -5.397 4.855 10.982 1.00 95.12 96 VAL A O 1
ATOM 769 N N . PHE A 1 97 ? -5.219 6.326 9.287 1.00 93.94 97 PHE A N 1
ATOM 770 C CA . PHE A 1 97 ? -6.410 5.861 8.572 1.00 93.94 97 PHE A CA 1
ATOM 771 C C . PHE A 1 97 ? -6.229 4.415 8.091 1.00 93.94 97 PHE A C 1
ATOM 773 O O . PHE A 1 97 ? -7.050 3.563 8.421 1.00 93.94 97 PHE A O 1
ATOM 780 N N . ASN A 1 98 ? -5.106 4.115 7.431 1.00 93.25 98 ASN A N 1
ATOM 781 C CA . ASN A 1 98 ? -4.777 2.768 6.959 1.00 93.25 98 ASN A CA 1
ATOM 782 C C . ASN A 1 98 ? -4.763 1.748 8.108 1.00 93.25 98 ASN A C 1
ATOM 784 O O . ASN A 1 98 ? -5.409 0.708 8.010 1.00 93.25 98 ASN A O 1
ATOM 788 N N . ALA A 1 99 ? -4.096 2.064 9.226 1.00 95.06 99 ALA A N 1
ATOM 789 C CA . ALA A 1 99 ? -4.059 1.192 10.401 1.00 95.06 99 ALA A CA 1
ATOM 790 C C . ALA A 1 99 ? -5.454 0.948 11.006 1.00 95.06 99 ALA A C 1
ATOM 792 O O . ALA A 1 99 ? -5.788 -0.171 11.407 1.00 95.06 99 ALA A O 1
ATOM 793 N N . ALA A 1 100 ? -6.285 1.993 11.071 1.00 96.12 100 ALA A N 1
ATOM 794 C CA . ALA A 1 100 ? -7.657 1.892 11.547 1.00 96.12 100 ALA A CA 1
ATOM 795 C C . ALA A 1 100 ? -8.506 1.000 10.630 1.00 96.12 100 ALA A C 1
ATOM 797 O O . ALA A 1 100 ? -9.166 0.078 11.113 1.00 96.12 100 ALA A O 1
ATOM 798 N N . GLU A 1 101 ? -8.455 1.226 9.321 1.00 93.94 101 GLU A N 1
ATOM 799 C CA . GLU A 1 101 ? -9.259 0.507 8.335 1.00 93.94 101 GLU A CA 1
ATOM 800 C C . GLU A 1 101 ? -8.837 -0.963 8.192 1.00 93.94 101 GLU A C 1
ATOM 802 O O . GLU A 1 101 ? -9.681 -1.854 8.313 1.00 93.94 101 GLU A O 1
ATOM 807 N N . ALA A 1 102 ? -7.533 -1.236 8.077 1.00 94.38 102 ALA A N 1
ATOM 808 C CA . ALA A 1 102 ? -6.963 -2.586 8.041 1.00 94.38 102 ALA A CA 1
ATOM 809 C C . ALA A 1 102 ? -7.268 -3.402 9.313 1.00 94.38 102 ALA A C 1
ATOM 811 O O . ALA A 1 102 ? -7.406 -4.628 9.267 1.00 94.38 102 ALA A O 1
ATOM 812 N N . SER A 1 103 ? -7.445 -2.733 10.459 1.00 96.19 103 SER A N 1
ATOM 813 C CA . SER A 1 103 ? -7.896 -3.380 11.697 1.00 96.19 103 SER A CA 1
ATOM 814 C C . SER A 1 103 ? -9.408 -3.635 11.777 1.00 96.19 103 SER A C 1
ATOM 816 O O . SER A 1 103 ? -9.850 -4.376 12.662 1.00 96.19 103 SER A O 1
ATOM 818 N N . GLY A 1 104 ? -10.202 -3.026 10.887 1.00 96.31 104 GLY A N 1
ATOM 819 C CA . GLY A 1 104 ? -11.662 -2.994 10.951 1.00 96.31 104 GLY A CA 1
ATOM 820 C C . GLY A 1 104 ? -12.208 -2.115 12.082 1.00 96.31 104 GLY A C 1
ATOM 821 O O . GLY A 1 104 ? -13.205 -2.470 12.715 1.00 96.31 104 GLY A O 1
ATOM 822 N N . LEU A 1 105 ? -11.556 -0.989 12.389 1.00 97.38 105 LEU A N 1
ATOM 823 C CA . LEU A 1 105 ? -11.936 -0.120 13.503 1.00 97.38 105 LEU A CA 1
ATOM 824 C C . LEU A 1 105 ? -13.364 0.425 13.340 1.00 97.38 105 LEU A C 1
ATOM 826 O O . LEU A 1 105 ? -13.690 1.105 12.375 1.00 97.38 105 LEU A O 1
ATOM 830 N N . GLY A 1 106 ? -14.223 0.137 14.319 1.00 96.69 106 GLY A N 1
ATOM 831 C CA . GLY A 1 106 ? -15.637 0.525 14.302 1.00 96.69 106 GLY A CA 1
ATOM 832 C C . GLY A 1 106 ? -16.575 -0.494 13.639 1.00 96.69 106 GLY A C 1
ATOM 833 O O . GLY A 1 106 ? -17.776 -0.480 13.916 1.00 96.69 106 GLY A O 1
ATOM 834 N N . TYR A 1 107 ? -16.041 -1.406 12.828 1.00 97.44 107 TYR A N 1
ATOM 835 C CA . TYR A 1 107 ? -16.796 -2.416 12.087 1.00 97.44 107 TYR A CA 1
ATOM 836 C C . TYR A 1 107 ? -17.037 -3.705 12.889 1.00 97.44 107 TYR A C 1
ATOM 838 O O . TYR A 1 107 ? -16.368 -3.997 13.887 1.00 97.44 107 TYR A O 1
ATOM 846 N N . SER A 1 108 ? -18.016 -4.499 12.451 1.00 97.38 108 SER A N 1
ATOM 847 C CA . SER A 1 108 ? -18.300 -5.817 13.011 1.00 97.38 108 SER A CA 1
ATOM 848 C C . SER A 1 108 ? -17.160 -6.803 12.725 1.00 97.38 108 SER A C 1
ATOM 850 O O . SER A 1 108 ? -16.441 -6.651 11.735 1.00 97.38 108 SER A O 1
ATOM 852 N N . PRO A 1 109 ? -17.012 -7.885 13.516 1.00 97.19 109 PRO A N 1
ATOM 853 C CA . PRO A 1 109 ? -15.984 -8.901 13.273 1.00 97.19 109 PRO A CA 1
ATOM 854 C C . PRO A 1 109 ? -16.037 -9.528 11.874 1.00 97.19 109 PRO A C 1
ATOM 856 O O . PRO A 1 109 ? -15.005 -9.950 11.363 1.00 97.19 109 PRO A O 1
ATOM 859 N N . LYS A 1 110 ? -17.218 -9.568 11.236 1.00 96.44 110 LYS A N 1
ATOM 860 C CA . LYS A 1 110 ? -17.369 -10.064 9.863 1.00 96.44 110 LYS A CA 1
ATOM 861 C C . LYS A 1 110 ? -16.744 -9.091 8.858 1.00 96.44 110 LYS A C 1
ATOM 863 O O . LYS A 1 110 ? -15.916 -9.513 8.057 1.00 96.44 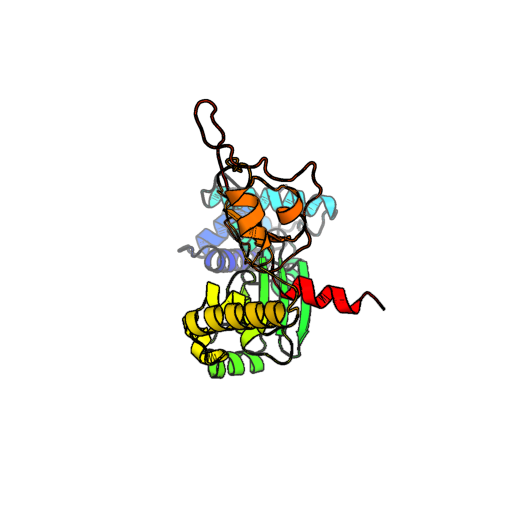110 LYS A O 1
ATOM 868 N N . LYS A 1 111 ? -17.113 -7.805 8.917 1.00 95.75 111 LYS A N 1
ATOM 869 C CA . LYS A 1 111 ? -16.581 -6.769 8.016 1.00 95.75 111 LYS A CA 1
ATOM 870 C C . LYS A 1 111 ? -15.086 -6.533 8.263 1.00 95.75 111 LYS A C 1
ATOM 872 O O . LYS A 1 111 ? -14.333 -6.459 7.298 1.00 95.75 111 LYS A O 1
ATOM 877 N N . ALA A 1 112 ? -14.641 -6.544 9.521 1.00 95.94 112 ALA A N 1
ATOM 878 C CA . ALA A 1 112 ? -13.224 -6.506 9.890 1.00 95.94 112 ALA A CA 1
ATOM 879 C C . ALA A 1 112 ? -12.424 -7.686 9.301 1.00 95.94 112 ALA A C 1
ATOM 881 O O . ALA A 1 112 ? -11.335 -7.475 8.776 1.00 95.94 112 ALA A O 1
ATOM 882 N N . SER A 1 113 ? -12.969 -8.912 9.314 1.00 95.06 113 SER A N 1
ATOM 883 C CA . SER A 1 113 ? -12.321 -10.065 8.664 1.00 95.06 113 SER A CA 1
ATOM 884 C C . SER A 1 113 ? -12.192 -9.874 7.151 1.00 95.06 113 SER A C 1
ATOM 886 O O . SER A 1 113 ? -11.115 -10.099 6.611 1.00 95.06 113 SER A O 1
ATOM 888 N N . SER A 1 114 ? -13.244 -9.399 6.471 1.00 94.56 114 SER A N 1
ATOM 889 C CA . SER A 1 114 ? -13.173 -9.137 5.024 1.00 94.56 114 SER A CA 1
ATOM 890 C C . SER A 1 114 ? -12.240 -7.979 4.658 1.00 94.56 114 SER A C 1
ATOM 892 O O . SER A 1 114 ? -11.593 -8.042 3.623 1.00 94.56 114 SER A O 1
ATOM 894 N N . LEU A 1 115 ? -12.122 -6.947 5.504 1.00 93.56 115 LEU A N 1
ATOM 895 C CA . LEU A 1 115 ? -11.135 -5.878 5.309 1.00 93.56 115 LEU A CA 1
ATOM 896 C C . LEU A 1 115 ? -9.709 -6.418 5.476 1.00 93.56 115 LEU A C 1
ATOM 898 O O . LEU A 1 115 ? -8.841 -6.090 4.677 1.00 93.56 115 LEU A O 1
ATOM 902 N N . LYS A 1 116 ? -9.472 -7.323 6.437 1.00 91.25 116 LYS A N 1
ATOM 903 C CA . LYS A 1 116 ? -8.162 -7.966 6.621 1.00 91.25 116 LYS A CA 1
ATOM 904 C C . LYS A 1 116 ? -7.718 -8.810 5.414 1.00 91.25 116 LYS A C 1
ATOM 906 O O . LYS A 1 116 ? -6.524 -8.911 5.156 1.00 91.25 116 LYS A O 1
ATOM 911 N N . GLU A 1 117 ? -8.657 -9.364 4.648 1.00 91.38 117 GLU A N 1
ATOM 912 C CA . GLU A 1 117 ? -8.404 -10.053 3.367 1.00 91.38 117 GLU A CA 1
ATOM 913 C C . GLU A 1 117 ? -8.116 -9.086 2.194 1.00 91.38 117 GLU A C 1
ATOM 915 O O . GLU A 1 117 ? -7.836 -9.530 1.078 1.00 91.38 117 GLU A O 1
ATOM 920 N N . MET A 1 118 ? -8.174 -7.769 2.432 1.00 93.56 118 MET A N 1
ATOM 921 C CA . MET A 1 118 ? -7.933 -6.712 1.443 1.00 93.56 118 MET A CA 1
ATOM 922 C C . MET A 1 118 ? -6.729 -5.804 1.765 1.00 93.56 118 MET A C 1
ATOM 924 O O . MET A 1 118 ? -6.511 -4.810 1.074 1.00 93.56 118 MET A O 1
ATOM 928 N N . VAL A 1 119 ? -5.940 -6.130 2.794 1.00 92.75 119 VAL A N 1
ATOM 929 C CA . VAL A 1 119 ? -4.788 -5.320 3.228 1.00 92.75 119 VAL A CA 1
ATOM 930 C C . VAL A 1 119 ? -3.586 -5.496 2.298 1.00 92.75 119 VAL A C 1
ATOM 932 O O . VAL A 1 119 ? -3.117 -6.610 2.065 1.00 92.75 119 VAL A O 1
ATOM 935 N N . THR A 1 120 ? -3.045 -4.369 1.846 1.00 93.38 120 THR A N 1
ATOM 936 C CA . THR A 1 120 ? -1.723 -4.213 1.223 1.00 93.38 120 THR A CA 1
ATOM 937 C C . THR A 1 120 ? -0.816 -3.388 2.158 1.00 93.38 120 THR A C 1
ATOM 939 O O . THR A 1 120 ? -1.326 -2.756 3.091 1.00 93.38 120 THR A O 1
ATOM 942 N N . PRO A 1 121 ? 0.507 -3.295 1.912 1.00 90.50 121 PRO A N 1
ATOM 943 C CA . PRO A 1 121 ? 1.393 -2.384 2.649 1.00 90.50 121 PRO A CA 1
ATOM 944 C C . PRO A 1 121 ? 0.994 -0.900 2.560 1.00 90.50 121 PRO A C 1
ATOM 946 O O . PRO A 1 121 ? 1.437 -0.097 3.380 1.00 90.50 121 PRO A O 1
ATOM 949 N N . TRP A 1 122 ? 0.154 -0.530 1.588 1.00 89.69 122 TRP A N 1
ATOM 950 C CA . TRP A 1 122 ? -0.272 0.848 1.321 1.00 89.69 122 TRP A CA 1
ATOM 951 C C . TRP A 1 122 ? -1.690 1.163 1.822 1.00 89.69 122 TRP A C 1
ATOM 953 O O . TRP A 1 122 ? -2.130 2.304 1.711 1.00 89.69 122 TRP A O 1
ATOM 963 N N . GLY A 1 123 ? -2.388 0.189 2.421 1.00 90.50 123 GLY A N 1
ATOM 964 C CA . GLY A 1 123 ? -3.780 0.306 2.873 1.00 90.50 123 GLY A CA 1
ATOM 965 C C . GLY A 1 123 ? -4.683 -0.779 2.280 1.00 90.50 123 GLY A C 1
ATOM 966 O O . GLY A 1 123 ? -4.199 -1.783 1.753 1.00 90.50 123 GLY A O 1
ATOM 967 N N . ILE A 1 124 ? -6.001 -0.595 2.368 1.00 92.38 124 ILE A N 1
ATOM 968 C CA . ILE A 1 124 ? -6.971 -1.461 1.685 1.00 92.38 124 ILE A CA 1
ATOM 969 C C . ILE A 1 124 ? -6.924 -1.203 0.175 1.00 92.38 124 ILE A C 1
ATOM 971 O O . ILE A 1 124 ? -6.931 -0.049 -0.252 1.00 92.38 124 ILE A O 1
ATOM 975 N N . TYR A 1 125 ? -6.901 -2.266 -0.637 1.00 94.12 125 TYR A N 1
ATOM 976 C CA . TYR A 1 125 ? -7.024 -2.108 -2.089 1.00 94.12 125 TYR A CA 1
ATOM 977 C C . TYR A 1 125 ? -8.457 -1.755 -2.505 1.00 94.12 125 TYR A C 1
ATOM 979 O O . TYR A 1 125 ? -9.424 -2.374 -2.052 1.00 94.12 125 TYR A O 1
ATOM 987 N N . SER A 1 126 ? -8.586 -0.789 -3.412 1.00 91.38 126 SER A N 1
ATOM 988 C CA . SER A 1 126 ? -9.809 -0.514 -4.167 1.00 91.38 126 SER A CA 1
ATOM 989 C C . SER A 1 126 ? -9.924 -1.453 -5.367 1.00 91.38 126 SER A C 1
ATOM 991 O O . SER A 1 126 ? -10.987 -2.031 -5.590 1.00 91.38 126 SER A O 1
ATOM 993 N N . GLU A 1 127 ? -8.821 -1.676 -6.089 1.00 93.25 127 GLU A N 1
ATOM 994 C CA . GLU A 1 127 ? -8.778 -2.529 -7.282 1.00 93.25 127 GLU A CA 1
ATOM 995 C C . GLU A 1 127 ? -7.618 -3.537 -7.247 1.00 93.25 127 GLU A C 1
ATOM 997 O O . GLU A 1 127 ? -6.661 -3.407 -6.480 1.00 93.25 127 GLU A O 1
ATOM 1002 N N . LYS A 1 128 ? -7.729 -4.588 -8.068 1.00 95.25 128 LYS A N 1
ATOM 1003 C CA . LYS A 1 128 ? -6.669 -5.579 -8.291 1.00 95.25 128 LYS A CA 1
ATOM 1004 C C . LYS A 1 128 ? -6.774 -6.192 -9.682 1.00 95.25 128 LYS A C 1
ATOM 1006 O O . LYS A 1 128 ? -7.883 -6.489 -10.129 1.00 95.25 128 LYS A O 1
ATOM 1011 N N . ASP A 1 129 ? -5.636 -6.476 -10.306 1.00 95.75 129 ASP A N 1
ATOM 1012 C CA . ASP A 1 129 ? -5.567 -7.165 -11.599 1.00 95.75 129 ASP A CA 1
ATOM 1013 C C . ASP A 1 129 ? -4.537 -8.305 -11.592 1.00 95.75 129 ASP A C 1
ATOM 1015 O O . ASP A 1 129 ? -3.481 -8.220 -10.966 1.00 95.75 129 ASP A O 1
ATOM 1019 N N . ILE A 1 130 ? -4.841 -9.398 -12.294 1.00 96.88 130 ILE A N 1
ATOM 1020 C CA . ILE A 1 130 ? -3.974 -10.579 -12.397 1.00 96.88 130 ILE A CA 1
ATOM 1021 C C . ILE A 1 130 ? -3.163 -10.470 -13.688 1.00 96.88 130 ILE A C 1
ATOM 1023 O O . ILE A 1 130 ? -3.421 -11.165 -14.672 1.00 96.88 130 ILE A O 1
ATOM 1027 N N . VAL A 1 131 ? -2.158 -9.595 -13.651 1.00 96.25 131 VAL A N 1
ATOM 1028 C CA . VAL A 1 131 ? -1.282 -9.273 -14.788 1.00 96.25 131 VAL A CA 1
ATOM 1029 C C . VAL A 1 131 ? -0.612 -10.525 -15.370 1.00 96.25 131 VAL A C 1
ATOM 1031 O O . VAL A 1 131 ? -0.488 -10.660 -16.587 1.00 96.25 131 VAL A O 1
ATOM 1034 N N . ALA A 1 132 ? -0.206 -11.475 -14.518 1.00 96.69 132 ALA A N 1
ATOM 1035 C CA . ALA A 1 132 ? 0.305 -12.773 -14.957 1.00 96.69 132 ALA A CA 1
ATOM 1036 C C . ALA A 1 132 ? 0.155 -13.864 -13.876 1.00 96.69 132 ALA A C 1
ATOM 1038 O O . ALA A 1 132 ? -0.056 -13.561 -12.701 1.00 96.69 132 ALA A O 1
ATOM 1039 N N . PRO A 1 133 ? 0.334 -15.159 -14.209 1.00 97.38 133 PRO A N 1
ATOM 1040 C CA . PRO A 1 133 ? 0.388 -16.224 -13.209 1.00 97.38 133 PRO A CA 1
ATOM 1041 C C . PRO A 1 133 ? 1.481 -15.973 -12.154 1.00 97.38 133 PRO A C 1
ATOM 1043 O O . PRO A 1 133 ? 2.683 -16.034 -12.449 1.00 97.38 133 PRO A O 1
ATOM 1046 N N . GLY A 1 134 ? 1.036 -15.690 -10.926 1.00 97.12 134 GLY A N 1
ATOM 1047 C CA . GLY A 1 134 ? 1.873 -15.352 -9.770 1.00 97.12 134 GLY A CA 1
ATOM 1048 C C . GLY A 1 134 ? 2.257 -13.871 -9.637 1.00 97.12 134 GLY A C 1
ATOM 1049 O O . GLY A 1 134 ? 3.082 -13.564 -8.782 1.00 97.12 134 GLY A O 1
ATOM 1050 N N . ILE A 1 135 ? 1.698 -12.973 -10.457 1.00 98.06 135 ILE A N 1
ATOM 1051 C CA . ILE A 1 135 ? 1.952 -11.523 -10.434 1.00 98.06 135 ILE A CA 1
ATOM 1052 C C . ILE A 1 135 ? 0.600 -10.801 -10.409 1.00 98.06 135 ILE A C 1
ATOM 1054 O O . ILE A 1 135 ? -0.177 -10.915 -11.359 1.00 98.06 135 ILE A O 1
ATOM 1058 N N . ILE A 1 136 ? 0.312 -10.086 -9.322 1.00 98.06 136 ILE A N 1
ATOM 1059 C CA . ILE A 1 136 ? -0.964 -9.389 -9.112 1.00 98.06 136 ILE A CA 1
ATOM 1060 C C . ILE A 1 136 ? -0.674 -7.911 -8.860 1.00 98.06 136 ILE A C 1
ATOM 1062 O O . ILE A 1 136 ? 0.106 -7.599 -7.964 1.00 98.06 136 ILE A O 1
ATOM 1066 N N . TRP A 1 137 ? -1.289 -7.018 -9.632 1.00 97.31 137 TRP A N 1
ATOM 1067 C CA . TRP A 1 137 ? -1.330 -5.589 -9.324 1.00 97.31 137 TRP A CA 1
ATOM 1068 C C . TRP A 1 137 ? -2.414 -5.324 -8.283 1.00 97.31 137 TRP A C 1
ATOM 1070 O O . TRP A 1 137 ? -3.504 -5.894 -8.369 1.00 97.31 137 TRP A O 1
ATOM 1080 N N . TYR A 1 138 ? -2.129 -4.443 -7.335 1.00 97.06 138 TYR A N 1
ATOM 1081 C CA . TYR A 1 138 ? -3.094 -3.897 -6.392 1.00 97.06 138 TYR A CA 1
ATOM 1082 C C . TYR A 1 138 ? -3.047 -2.376 -6.456 1.00 97.06 138 TYR A C 1
ATOM 1084 O O . TYR A 1 138 ? -1.965 -1.802 -6.527 1.00 97.06 138 TYR A O 1
ATOM 1092 N N . GLU A 1 139 ? -4.209 -1.738 -6.374 1.00 93.81 139 GLU A N 1
ATOM 1093 C CA . GLU A 1 139 ? -4.338 -0.283 -6.333 1.00 93.81 139 GLU A CA 1
ATOM 1094 C C . GLU A 1 139 ? -5.087 0.130 -5.067 1.00 93.81 139 GLU A C 1
ATOM 1096 O O . GLU A 1 139 ? -6.113 -0.457 -4.717 1.00 93.81 139 GLU A O 1
ATOM 1101 N N . THR A 1 140 ? -4.562 1.137 -4.374 1.00 90.44 140 THR A N 1
ATOM 1102 C CA . THR A 1 140 ? -5.214 1.837 -3.260 1.00 90.44 140 THR A CA 1
ATOM 1103 C C . THR A 1 140 ? -5.467 3.294 -3.672 1.00 90.44 140 THR A C 1
ATOM 1105 O O . THR A 1 140 ? -4.784 3.783 -4.571 1.00 90.44 140 THR A O 1
ATOM 1108 N N . PRO A 1 141 ? -6.335 4.057 -2.979 1.00 83.19 141 PRO A N 1
ATOM 1109 C CA . PRO A 1 141 ? -6.598 5.469 -3.299 1.00 83.19 141 PRO A CA 1
ATOM 1110 C C . PRO A 1 141 ? -5.396 6.441 -3.238 1.00 83.19 141 PRO A C 1
ATOM 1112 O O . PRO A 1 141 ? -5.595 7.640 -3.429 1.00 83.19 141 PRO A O 1
ATOM 1115 N N . SER A 1 142 ? -4.178 5.974 -2.929 1.00 77.75 142 SER A N 1
ATOM 1116 C CA . SER A 1 142 ? -2.961 6.800 -2.854 1.00 77.75 142 SER A CA 1
ATOM 1117 C C . SER A 1 142 ? -1.708 6.188 -3.502 1.00 77.75 142 SER A C 1
ATOM 1119 O O . SER A 1 142 ? -0.763 6.939 -3.720 1.00 77.75 142 SER A O 1
ATOM 1121 N N . HIS A 1 143 ? -1.663 4.873 -3.744 1.00 88.38 143 HIS A N 1
ATOM 1122 C CA . HIS A 1 143 ? -0.514 4.128 -4.292 1.00 88.38 143 HIS A CA 1
ATOM 1123 C C . HIS A 1 143 ? -0.975 2.775 -4.852 1.00 88.38 143 HIS A C 1
ATOM 1125 O O . HIS A 1 143 ? -1.842 2.131 -4.247 1.00 88.38 143 HIS A O 1
ATOM 1131 N N . GLY A 1 144 ? -0.339 2.285 -5.915 1.00 93.69 144 GLY A N 1
ATOM 1132 C CA . GLY A 1 144 ? -0.408 0.887 -6.332 1.00 93.69 144 GLY A CA 1
ATOM 1133 C C . GLY A 1 144 ? 0.863 0.074 -6.055 1.00 93.69 144 GLY A C 1
ATOM 1134 O O . GLY A 1 144 ? 1.792 0.505 -5.364 1.00 93.69 144 GLY A O 1
ATOM 1135 N N . GLY A 1 145 ? 0.911 -1.123 -6.637 1.00 96.31 145 GLY A N 1
ATOM 1136 C CA . GLY A 1 145 ? 2.106 -1.961 -6.690 1.00 96.31 145 GLY A CA 1
ATOM 1137 C C . GLY A 1 145 ? 1.815 -3.436 -6.973 1.00 96.31 145 GLY A C 1
ATOM 1138 O O . GLY A 1 145 ? 0.670 -3.890 -6.937 1.00 96.31 145 GLY A O 1
ATOM 1139 N N . TYR A 1 146 ? 2.865 -4.220 -7.230 1.00 98.00 146 TYR A N 1
ATOM 1140 C CA . TYR A 1 146 ? 2.742 -5.667 -7.431 1.00 98.00 146 TYR A CA 1
ATOM 1141 C C . TYR A 1 146 ? 2.895 -6.446 -6.121 1.00 98.00 146 TYR A C 1
ATOM 1143 O O . TYR A 1 146 ? 3.802 -6.179 -5.333 1.00 98.00 146 TYR A O 1
ATOM 1151 N N . TRP A 1 147 ? 2.095 -7.499 -5.958 1.00 98.00 147 TRP A N 1
ATOM 1152 C CA . TRP A 1 147 ? 2.407 -8.646 -5.103 1.00 98.00 147 TRP A CA 1
ATOM 1153 C C . TRP A 1 147 ? 2.840 -9.843 -5.952 1.00 98.00 147 TRP A C 1
ATOM 1155 O O . TRP A 1 147 ? 2.283 -10.096 -7.028 1.00 98.00 147 TRP A O 1
ATOM 1165 N N . LEU A 1 148 ? 3.801 -10.612 -5.442 1.00 98.12 148 LEU A N 1
ATOM 1166 C CA . LEU A 1 148 ? 4.320 -11.817 -6.083 1.00 98.12 148 LEU A CA 1
ATOM 1167 C C . LEU A 1 148 ? 4.017 -13.079 -5.276 1.00 98.12 148 LEU A C 1
ATOM 1169 O O . LEU A 1 148 ? 4.261 -13.124 -4.071 1.00 98.12 148 LEU A O 1
ATOM 1173 N N . SER A 1 149 ? 3.593 -14.148 -5.957 1.00 97.69 149 SER A N 1
ATOM 1174 C CA . SER A 1 149 ? 3.475 -15.475 -5.337 1.00 97.69 149 SER A CA 1
ATOM 1175 C C . SER A 1 149 ? 4.851 -16.034 -4.937 1.00 97.69 149 SER A C 1
ATOM 1177 O O . SER A 1 149 ? 5.860 -15.640 -5.534 1.00 97.69 149 SER A O 1
ATOM 1179 N N . PRO A 1 150 ? 4.939 -16.989 -3.990 1.00 97.44 150 PRO A N 1
ATOM 1180 C CA . PRO A 1 150 ? 6.216 -17.555 -3.540 1.00 97.44 150 PRO A CA 1
ATOM 1181 C C . PRO A 1 150 ? 7.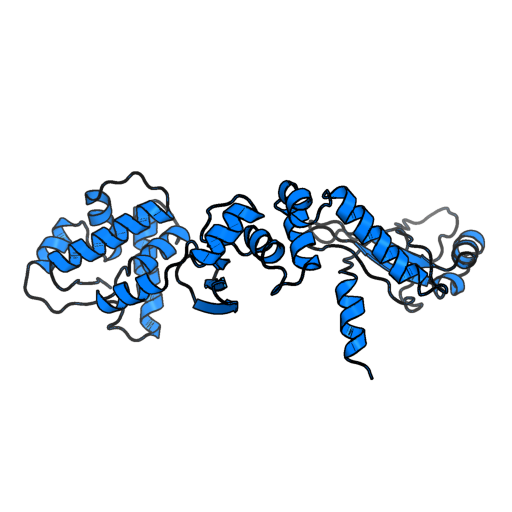109 -18.077 -4.681 1.00 97.44 150 PRO A C 1
ATOM 1183 O O . PRO A 1 150 ? 8.327 -17.905 -4.666 1.00 97.44 150 PRO A O 1
ATOM 1186 N N . GLU A 1 151 ? 6.517 -18.648 -5.732 1.00 97.19 151 GLU A N 1
ATOM 1187 C CA . GLU A 1 151 ? 7.234 -19.133 -6.917 1.00 97.19 151 GLU A CA 1
ATOM 1188 C C . GLU A 1 151 ? 7.882 -17.995 -7.719 1.00 97.19 151 GLU A C 1
ATOM 1190 O O . GLU A 1 151 ? 8.924 -18.201 -8.347 1.00 97.19 151 GLU A O 1
ATOM 1195 N N . ARG A 1 152 ? 7.276 -16.799 -7.712 1.00 97.69 152 ARG A N 1
ATOM 1196 C CA . ARG A 1 152 ? 7.806 -15.578 -8.333 1.00 97.69 152 ARG A CA 1
ATOM 1197 C C . ARG A 1 152 ? 8.774 -14.842 -7.404 1.00 97.69 152 ARG A C 1
ATOM 1199 O O . ARG A 1 152 ? 9.781 -14.341 -7.895 1.00 97.69 152 ARG A O 1
ATOM 1206 N N . GLN A 1 153 ? 8.572 -14.874 -6.087 1.00 97.69 153 GLN A N 1
ATOM 1207 C CA . GLN A 1 153 ? 9.545 -14.376 -5.101 1.00 97.69 153 GLN A CA 1
ATOM 1208 C C . GLN A 1 153 ? 10.897 -15.105 -5.230 1.00 97.69 153 GLN A C 1
ATOM 1210 O O . GLN A 1 153 ? 11.935 -14.460 -5.348 1.00 97.69 153 GLN A O 1
ATOM 1215 N N . VAL A 1 154 ? 10.899 -16.440 -5.354 1.00 97.06 154 VAL A N 1
ATOM 1216 C CA . VAL A 1 154 ? 12.123 -17.236 -5.612 1.00 97.06 154 VAL A CA 1
ATOM 1217 C C . VAL A 1 154 ? 12.791 -16.867 -6.951 1.00 97.06 154 VAL A C 1
ATOM 1219 O O . VAL A 1 154 ? 14.015 -16.939 -7.092 1.00 97.06 154 VAL A O 1
ATOM 1222 N N . GLN A 1 155 ? 12.013 -16.434 -7.950 1.00 96.62 155 GLN A N 1
ATOM 1223 C CA . GLN A 1 155 ? 12.557 -15.908 -9.209 1.00 96.62 155 GLN A CA 1
ATOM 1224 C C . GLN A 1 155 ? 13.178 -14.511 -9.012 1.00 96.62 155 GLN A C 1
ATOM 1226 O O . GLN A 1 155 ? 14.269 -14.274 -9.530 1.00 96.62 155 GLN A O 1
ATOM 1231 N N . MET A 1 156 ? 12.569 -13.627 -8.211 1.00 96.38 156 MET A N 1
ATOM 1232 C CA . MET A 1 156 ? 13.142 -12.321 -7.847 1.00 96.38 156 MET A CA 1
ATOM 1233 C C . MET A 1 156 ? 14.432 -12.442 -7.032 1.00 96.38 156 MET A C 1
ATOM 1235 O O . MET A 1 156 ? 15.402 -11.745 -7.332 1.00 96.38 156 MET A O 1
ATOM 1239 N N . GLU A 1 157 ? 14.501 -13.352 -6.059 1.00 95.81 157 GLU A N 1
ATOM 1240 C CA . GLU A 1 157 ? 15.718 -13.582 -5.272 1.00 95.81 157 GLU A CA 1
ATOM 1241 C C . GLU A 1 157 ? 16.871 -14.012 -6.194 1.00 95.81 157 GLU A C 1
ATOM 1243 O O . GLU A 1 157 ? 17.949 -13.411 -6.210 1.00 95.81 157 GLU A O 1
ATOM 1248 N N . LYS A 1 158 ? 16.614 -14.990 -7.067 1.00 94.69 158 LYS A N 1
ATOM 1249 C CA . LYS A 1 158 ? 17.603 -15.486 -8.028 1.00 94.69 158 LYS A CA 1
ATOM 1250 C C . LYS A 1 158 ? 18.021 -14.427 -9.058 1.00 94.69 158 LYS A C 1
ATOM 1252 O O . LYS A 1 158 ? 19.212 -14.295 -9.354 1.00 94.69 158 LYS A O 1
ATOM 1257 N N . ILE A 1 159 ? 17.072 -13.690 -9.635 1.00 93.12 159 ILE A N 1
ATOM 1258 C CA . ILE A 1 159 ? 17.320 -12.836 -10.809 1.00 93.12 159 ILE A CA 1
ATOM 1259 C C . ILE A 1 159 ? 17.681 -11.399 -10.414 1.00 93.12 159 ILE A C 1
ATOM 1261 O O . ILE A 1 159 ? 18.627 -10.863 -10.987 1.00 93.12 159 ILE A O 1
ATOM 1265 N N . ALA A 1 160 ? 17.028 -10.810 -9.407 1.00 91.50 160 ALA A N 1
ATOM 1266 C CA . ALA A 1 160 ? 17.280 -9.448 -8.918 1.00 91.50 160 ALA A CA 1
ATOM 1267 C C . ALA A 1 160 ? 18.012 -9.388 -7.561 1.00 91.50 160 ALA A C 1
ATOM 1269 O O . ALA A 1 160 ? 18.714 -8.415 -7.304 1.00 91.50 160 ALA A O 1
ATOM 1270 N N . GLY A 1 161 ? 17.947 -10.431 -6.723 1.00 91.88 161 GLY A N 1
ATOM 1271 C CA . GLY A 1 161 ? 18.605 -10.452 -5.406 1.00 91.88 161 GLY A CA 1
ATOM 1272 C C . GLY A 1 161 ? 17.760 -9.895 -4.263 1.00 91.88 161 GLY A C 1
ATOM 1273 O O . GLY A 1 161 ? 18.327 -9.476 -3.261 1.00 91.88 161 GLY A O 1
ATOM 1274 N N . THR A 1 162 ? 16.435 -9.861 -4.417 1.00 91.56 162 THR A N 1
ATOM 1275 C CA . THR A 1 162 ? 15.503 -9.373 -3.392 1.00 91.56 162 THR A CA 1
ATOM 1276 C C . THR A 1 162 ? 14.529 -10.463 -2.954 1.00 91.56 162 THR A C 1
ATOM 1278 O O . THR A 1 162 ? 14.044 -11.230 -3.784 1.00 91.56 162 THR A O 1
ATOM 1281 N N . THR A 1 163 ? 14.238 -10.509 -1.653 1.00 93.56 163 THR A N 1
ATOM 1282 C CA . THR A 1 163 ? 13.233 -11.382 -1.022 1.00 93.56 163 THR A CA 1
ATOM 1283 C C . THR A 1 163 ? 11.949 -10.616 -0.670 1.00 93.56 163 THR A C 1
ATOM 1285 O O . THR A 1 163 ? 11.203 -11.031 0.211 1.00 93.56 163 THR A O 1
ATOM 1288 N N . GLN A 1 164 ? 11.719 -9.457 -1.294 1.00 93.44 164 GLN A N 1
ATOM 1289 C CA . GLN A 1 164 ? 10.489 -8.678 -1.133 1.00 93.44 164 GLN A CA 1
ATOM 1290 C C . GLN A 1 164 ? 9.292 -9.414 -1.758 1.00 93.44 164 GLN A C 1
ATOM 1292 O O . GLN A 1 164 ? 9.398 -9.967 -2.853 1.00 93.44 164 GLN A O 1
ATOM 1297 N N . GLU A 1 165 ? 8.148 -9.400 -1.069 1.00 95.81 165 GLU A N 1
ATOM 1298 C CA . GLU A 1 165 ? 6.880 -9.941 -1.589 1.00 95.81 165 GLU A CA 1
ATOM 1299 C C . GLU A 1 165 ? 6.061 -8.896 -2.361 1.00 95.81 165 GLU A C 1
ATOM 1301 O O . GLU A 1 165 ? 5.326 -9.239 -3.288 1.00 95.81 165 GLU A O 1
ATOM 1306 N N . TRP A 1 166 ? 6.200 -7.631 -1.957 1.00 96.81 166 TRP A N 1
ATOM 1307 C CA . TRP A 1 166 ? 5.477 -6.468 -2.464 1.00 96.81 166 TRP A CA 1
ATOM 1308 C C . TRP A 1 166 ? 6.450 -5.475 -3.098 1.00 96.81 166 TRP A C 1
ATOM 1310 O O . TRP A 1 166 ? 7.576 -5.326 -2.623 1.00 96.81 166 TRP A O 1
ATOM 1320 N N . PHE A 1 167 ? 6.001 -4.806 -4.158 1.00 97.00 167 PHE A N 1
ATOM 1321 C CA . PHE A 1 167 ? 6.796 -3.896 -4.975 1.00 97.00 167 PHE A CA 1
ATOM 1322 C C . PHE A 1 167 ? 5.958 -2.659 -5.313 1.00 97.00 167 PHE A C 1
ATOM 1324 O O . PHE A 1 167 ? 5.057 -2.742 -6.143 1.00 97.00 167 PHE A O 1
ATOM 1331 N N . GLU A 1 168 ? 6.242 -1.542 -4.645 1.00 95.31 168 GLU A N 1
ATOM 1332 C CA . GLU A 1 168 ? 5.497 -0.278 -4.757 1.00 95.31 168 GLU A CA 1
ATOM 1333 C C . GLU A 1 168 ? 5.523 0.316 -6.176 1.00 95.31 168 GLU A C 1
ATOM 1335 O O . GLU A 1 168 ? 6.503 0.146 -6.909 1.00 95.31 168 GLU A O 1
ATOM 1340 N N . GLU A 1 169 ? 4.423 0.975 -6.554 1.00 90.62 169 GLU A N 1
ATOM 1341 C CA . GLU A 1 169 ? 4.178 1.540 -7.881 1.00 90.62 169 GLU A CA 1
ATOM 1342 C C . GLU A 1 169 ? 5.282 2.463 -8.379 1.00 90.62 169 GLU A C 1
ATOM 1344 O O . GLU A 1 169 ? 5.869 2.132 -9.404 1.00 90.62 169 GLU A O 1
ATOM 1349 N N . ASP A 1 170 ? 5.569 3.589 -7.718 1.00 84.56 170 ASP A N 1
ATOM 1350 C CA . ASP A 1 170 ? 6.484 4.617 -8.230 1.00 84.56 170 ASP A CA 1
ATOM 1351 C C . ASP A 1 170 ? 7.891 4.051 -8.457 1.00 84.56 170 ASP A C 1
ATOM 1353 O O . ASP A 1 170 ? 8.519 4.285 -9.505 1.00 84.56 170 ASP A O 1
ATOM 1357 N N . CYS A 1 171 ? 8.387 3.282 -7.482 1.00 86.19 171 CYS A N 1
ATOM 1358 C CA . CYS A 1 171 ? 9.766 2.816 -7.453 1.00 86.19 171 CYS A CA 1
ATOM 1359 C C . CYS A 1 171 ? 9.943 1.332 -7.813 1.00 86.19 171 CYS A C 1
ATOM 1361 O O . CYS A 1 171 ? 10.564 1.011 -8.833 1.00 86.19 171 CYS A O 1
ATOM 1363 N N . GLU A 1 172 ? 9.481 0.410 -6.971 1.00 94.38 172 GLU A N 1
ATOM 1364 C CA . GLU A 1 172 ? 9.943 -0.985 -6.982 1.00 94.38 172 GLU A CA 1
ATOM 1365 C C . GLU A 1 172 ? 9.331 -1.842 -8.091 1.00 94.38 172 GLU A C 1
ATOM 1367 O O . GLU A 1 172 ? 9.942 -2.837 -8.491 1.00 94.38 172 GLU A O 1
ATOM 1372 N N . ALA A 1 173 ? 8.184 -1.432 -8.632 1.00 94.19 173 ALA A N 1
ATOM 1373 C CA . ALA A 1 173 ? 7.519 -2.024 -9.789 1.00 94.19 173 ALA A CA 1
ATOM 1374 C C . ALA A 1 173 ? 8.479 -2.296 -10.966 1.00 94.19 173 ALA A C 1
ATOM 1376 O O . ALA A 1 173 ? 8.456 -3.377 -11.560 1.00 94.19 173 ALA A O 1
ATOM 1377 N N . ALA A 1 174 ? 9.422 -1.382 -11.220 1.00 93.19 174 ALA A N 1
ATOM 1378 C CA . ALA A 1 174 ? 10.434 -1.526 -12.268 1.00 93.19 174 ALA A CA 1
ATOM 1379 C C . ALA A 1 174 ? 11.332 -2.773 -12.099 1.00 93.19 174 ALA A C 1
ATOM 1381 O O . ALA A 1 174 ? 11.835 -3.310 -13.088 1.00 93.19 174 ALA A O 1
ATOM 1382 N N . LYS A 1 175 ? 11.519 -3.276 -10.866 1.00 96.38 175 LYS A N 1
ATOM 1383 C CA . LYS A 1 175 ? 12.233 -4.539 -10.597 1.00 96.38 175 LYS A CA 1
ATOM 1384 C C . LYS A 1 175 ? 11.454 -5.732 -11.159 1.00 96.38 175 LYS A C 1
ATOM 1386 O O . LYS A 1 175 ? 12.052 -6.610 -11.772 1.00 96.38 175 LYS A O 1
ATOM 1391 N N . VAL A 1 176 ? 10.137 -5.762 -10.946 1.00 97.19 176 VAL A N 1
ATOM 1392 C CA . VAL A 1 176 ? 9.225 -6.827 -11.404 1.00 97.19 176 VAL A CA 1
ATOM 1393 C C . VAL A 1 176 ? 9.157 -6.826 -12.931 1.00 97.19 176 VAL A C 1
ATOM 1395 O O . VAL A 1 176 ? 9.397 -7.853 -13.569 1.00 97.19 176 VAL A O 1
ATOM 1398 N N . GLU A 1 177 ? 8.942 -5.644 -13.511 1.00 95.56 177 GLU A N 1
ATOM 1399 C CA . GLU A 1 177 ? 8.867 -5.411 -14.957 1.00 95.56 177 GLU A CA 1
ATOM 1400 C C . GLU A 1 177 ? 10.162 -5.827 -15.681 1.00 95.56 177 GLU A C 1
ATOM 1402 O O . GLU A 1 177 ? 10.119 -6.440 -16.749 1.00 95.56 177 GLU A O 1
ATOM 1407 N N . ALA A 1 178 ? 11.329 -5.558 -15.084 1.00 95.19 178 ALA A N 1
ATOM 1408 C CA . ALA A 1 178 ? 12.635 -5.923 -15.637 1.00 95.19 178 ALA A CA 1
ATOM 1409 C C . ALA A 1 178 ? 13.050 -7.390 -15.396 1.00 95.19 178 ALA A C 1
ATOM 1411 O O . ALA A 1 178 ? 14.046 -7.839 -15.973 1.00 95.19 178 ALA A O 1
ATOM 1412 N N . VAL A 1 179 ? 12.332 -8.147 -14.557 1.00 96.81 179 VAL A N 1
ATOM 1413 C CA . VAL A 1 179 ? 12.593 -9.579 -14.314 1.00 96.81 179 VAL A CA 1
ATOM 1414 C C . VAL A 1 179 ? 11.676 -10.467 -15.154 1.00 96.81 179 VAL A C 1
ATOM 1416 O O . VAL A 1 179 ? 12.175 -11.371 -15.826 1.00 96.81 179 VAL A O 1
ATOM 1419 N N . PHE A 1 180 ? 10.367 -10.206 -15.170 1.00 96.44 180 PHE A N 1
ATOM 1420 C CA . PHE A 1 180 ? 9.374 -11.045 -15.861 1.00 96.44 180 PHE A CA 1
ATOM 1421 C C . PHE A 1 180 ? 9.111 -10.550 -17.286 1.00 96.44 180 PHE A C 1
ATOM 1423 O O . PHE A 1 180 ? 8.015 -10.122 -17.657 1.00 96.44 180 PHE A O 1
ATOM 1430 N N . LYS A 1 181 ? 10.182 -10.578 -18.083 1.00 94.44 181 LYS A N 1
ATOM 1431 C CA . LYS A 1 181 ? 10.286 -9.949 -19.409 1.00 94.44 181 LYS A CA 1
ATOM 1432 C C . LYS A 1 181 ? 9.272 -10.443 -20.434 1.00 94.44 181 LYS A C 1
ATOM 1434 O O . LYS A 1 181 ? 9.088 -9.806 -21.466 1.00 94.44 181 LYS A O 1
ATOM 1439 N N . GLU A 1 182 ? 8.649 -11.584 -20.169 1.00 94.06 182 GLU A N 1
ATOM 1440 C CA . GLU A 1 182 ? 7.601 -12.174 -20.988 1.00 94.06 182 GLU A CA 1
ATOM 1441 C C . GLU A 1 182 ? 6.237 -11.456 -20.885 1.00 94.06 182 GLU A C 1
ATOM 1443 O O . GLU A 1 182 ? 5.393 -11.683 -21.751 1.00 94.06 182 GLU A O 1
ATOM 1448 N N . PHE A 1 183 ? 6.022 -10.584 -19.884 1.00 93.38 183 PHE A N 1
ATOM 1449 C CA . PHE A 1 183 ? 4.740 -9.881 -19.664 1.00 93.38 183 PHE A CA 1
ATOM 1450 C C . PHE A 1 183 ? 4.804 -8.347 -19.783 1.00 93.38 183 PHE A C 1
ATOM 1452 O O . PHE A 1 183 ? 3.761 -7.717 -19.930 1.00 93.38 183 PHE A O 1
ATOM 1459 N N . PHE A 1 184 ? 5.994 -7.736 -19.734 1.00 90.56 184 PHE A N 1
ATOM 1460 C CA . PHE A 1 184 ? 6.158 -6.281 -19.578 1.00 90.56 184 PHE A CA 1
ATOM 1461 C C . PHE A 1 184 ? 7.039 -5.647 -20.659 1.00 90.56 184 PHE A C 1
ATOM 1463 O O . PHE A 1 184 ? 8.048 -6.234 -21.065 1.00 90.56 184 PHE A O 1
ATOM 1470 N N . ASP A 1 185 ? 6.729 -4.408 -21.070 1.00 85.94 185 ASP A N 1
ATOM 1471 C CA . ASP A 1 185 ? 7.617 -3.653 -21.962 1.00 85.94 185 ASP A CA 1
ATOM 1472 C C . ASP A 1 185 ? 8.973 -3.381 -21.298 1.00 85.94 185 ASP A C 1
ATOM 1474 O O . ASP A 1 185 ? 9.099 -2.697 -20.281 1.00 85.94 185 ASP A O 1
ATOM 1478 N N . GLN A 1 186 ? 10.015 -3.896 -21.941 1.00 84.88 186 GLN A N 1
ATOM 1479 C CA . GLN A 1 186 ? 11.371 -3.867 -21.422 1.00 84.88 186 GLN A CA 1
ATOM 1480 C C . GLN A 1 186 ? 12.054 -2.508 -21.541 1.00 84.88 186 GLN A C 1
ATOM 1482 O O . GLN A 1 186 ? 13.061 -2.289 -20.870 1.00 84.88 186 GLN A O 1
ATOM 1487 N N . LYS A 1 187 ? 11.537 -1.588 -22.360 1.00 79.75 187 LYS A N 1
ATOM 1488 C CA . LYS A 1 187 ? 12.118 -0.248 -22.494 1.00 79.75 187 LYS A CA 1
ATOM 1489 C C . LYS A 1 187 ? 11.635 0.673 -21.383 1.00 79.75 187 LYS A C 1
ATOM 1491 O O . LYS A 1 187 ? 12.470 1.313 -20.747 1.00 79.75 187 LYS A O 1
ATOM 1496 N N . SER A 1 188 ? 10.332 0.651 -21.102 1.00 80.06 188 SER A N 1
ATOM 1497 C CA . SER A 1 188 ? 9.704 1.289 -19.941 1.00 80.06 188 SER A CA 1
ATOM 1498 C C . SER A 1 188 ? 10.329 0.768 -18.646 1.00 80.06 188 SER A C 1
ATOM 1500 O O . SER A 1 188 ? 10.854 1.557 -17.860 1.00 80.06 188 SER A O 1
ATOM 1502 N N . ALA A 1 189 ? 10.407 -0.560 -18.485 1.00 84.31 189 ALA A N 1
ATOM 1503 C CA . ALA A 1 189 ? 11.072 -1.193 -17.346 1.00 84.31 189 ALA A CA 1
ATOM 1504 C C . ALA A 1 189 ? 12.526 -0.713 -17.180 1.00 84.31 189 ALA A C 1
ATOM 1506 O O . ALA A 1 189 ? 12.924 -0.303 -16.092 1.00 84.31 189 ALA A O 1
ATOM 1507 N N . ALA A 1 190 ? 13.320 -0.706 -18.259 1.00 83.75 190 ALA A N 1
ATOM 1508 C CA . ALA A 1 190 ? 14.714 -0.268 -18.215 1.00 83.75 190 ALA A CA 1
ATOM 1509 C C . ALA A 1 190 ? 14.872 1.234 -17.923 1.00 83.75 190 ALA A C 1
ATOM 1511 O O . ALA A 1 190 ? 15.760 1.606 -17.161 1.00 83.75 190 ALA A O 1
ATOM 1512 N N . ALA A 1 191 ? 14.017 2.100 -18.478 1.00 80.75 191 ALA A N 1
ATOM 1513 C CA . ALA A 1 191 ? 14.061 3.542 -18.229 1.00 80.75 191 ALA A CA 1
ATOM 1514 C C . ALA A 1 191 ? 13.799 3.869 -16.750 1.00 80.75 191 ALA A C 1
ATOM 1516 O O . ALA A 1 191 ? 14.516 4.674 -16.148 1.00 80.75 191 ALA A O 1
ATOM 1517 N N . ARG A 1 192 ? 12.817 3.186 -16.148 1.00 82.00 192 ARG A N 1
ATOM 1518 C CA . ARG A 1 192 ? 12.479 3.304 -14.725 1.00 82.00 192 ARG A CA 1
ATOM 1519 C C . ARG A 1 192 ? 13.554 2.689 -13.830 1.00 82.00 192 ARG A C 1
ATOM 1521 O O . ARG A 1 192 ? 14.027 3.345 -12.905 1.00 82.00 192 ARG A O 1
ATOM 1528 N N . LEU A 1 193 ? 14.012 1.473 -14.140 1.00 88.44 193 LEU A N 1
ATOM 1529 C CA . LEU A 1 193 ? 15.071 0.794 -13.387 1.00 88.44 193 LEU A CA 1
ATOM 1530 C C . LEU A 1 193 ? 16.373 1.613 -13.391 1.00 88.44 193 LEU A C 1
ATOM 1532 O O . LEU A 1 193 ? 17.007 1.751 -12.354 1.00 88.44 193 LEU A O 1
ATOM 1536 N N . ARG A 1 194 ? 16.731 2.241 -14.515 1.00 87.69 194 ARG A N 1
ATOM 1537 C CA . ARG A 1 194 ? 17.865 3.172 -14.630 1.00 87.69 194 ARG A CA 1
ATOM 1538 C C . ARG A 1 194 ? 17.752 4.374 -13.685 1.00 87.69 194 ARG A C 1
ATOM 1540 O O . ARG A 1 194 ? 18.763 4.783 -13.121 1.00 87.69 194 ARG A O 1
ATOM 1547 N N . LYS A 1 195 ? 16.551 4.946 -13.531 1.00 83.50 195 LYS A N 1
ATOM 1548 C CA . LYS A 1 195 ? 16.284 6.102 -12.653 1.00 83.50 195 LYS A CA 1
ATOM 1549 C C . LYS A 1 195 ? 16.383 5.724 -11.169 1.00 83.50 195 LYS A C 1
ATOM 1551 O O . LYS A 1 195 ? 16.897 6.516 -10.385 1.00 83.50 195 LYS A O 1
ATOM 1556 N N . THR A 1 196 ? 15.887 4.542 -10.804 1.00 85.44 196 THR A N 1
ATOM 1557 C CA . THR A 1 196 ? 15.576 4.196 -9.404 1.00 85.44 196 THR A CA 1
ATOM 1558 C C . THR A 1 196 ? 16.499 3.128 -8.799 1.00 85.44 196 THR A C 1
ATOM 1560 O O . THR A 1 196 ? 16.802 3.192 -7.613 1.00 85.44 196 THR A O 1
ATOM 1563 N N . PHE A 1 197 ? 16.975 2.176 -9.607 1.00 91.38 197 PHE A N 1
ATOM 1564 C CA . PHE A 1 197 ? 17.833 1.043 -9.216 1.00 91.38 197 PHE A CA 1
ATOM 1565 C C . PHE A 1 197 ? 18.975 0.833 -10.240 1.00 91.38 197 PHE A C 1
ATOM 1567 O O . PHE A 1 197 ? 19.062 -0.220 -10.889 1.00 91.38 197 PHE A O 1
ATOM 1574 N N . PRO A 1 198 ? 19.840 1.847 -10.460 1.00 89.44 198 PRO A N 1
ATOM 1575 C CA . PRO A 1 198 ? 20.878 1.825 -11.496 1.00 89.44 198 PRO A CA 1
ATOM 1576 C C . PRO A 1 198 ? 21.858 0.645 -11.372 1.00 89.44 198 PRO A C 1
ATOM 1578 O O . PRO A 1 198 ? 22.398 0.182 -12.376 1.00 89.44 198 PRO A O 1
ATOM 1581 N N . GLU A 1 199 ? 22.063 0.110 -10.168 1.00 89.75 199 GLU A N 1
ATOM 1582 C CA . GLU A 1 199 ? 22.873 -1.081 -9.903 1.00 89.75 199 GLU A CA 1
ATOM 1583 C C . GLU A 1 199 ? 22.288 -2.366 -10.518 1.00 89.75 199 GLU A C 1
ATOM 1585 O O . GLU A 1 199 ? 23.037 -3.260 -10.923 1.00 89.75 199 GLU A O 1
ATOM 1590 N N . LEU A 1 200 ? 20.960 -2.451 -10.661 1.00 91.81 200 LEU A N 1
ATOM 1591 C CA . LEU A 1 200 ? 20.292 -3.590 -11.291 1.00 91.81 200 LEU A CA 1
ATOM 1592 C C . LEU A 1 200 ? 20.363 -3.546 -12.824 1.00 91.81 200 LEU A C 1
ATOM 1594 O O . LEU A 1 200 ? 20.233 -4.598 -13.452 1.00 91.81 200 LEU A O 1
ATOM 1598 N N . MET A 1 201 ? 20.650 -2.393 -13.443 1.00 92.31 201 MET A N 1
ATOM 1599 C CA . MET A 1 201 ? 20.763 -2.271 -14.907 1.00 92.31 201 MET A CA 1
ATOM 1600 C C . MET A 1 201 ? 21.782 -3.254 -15.496 1.00 92.31 201 MET A C 1
ATOM 1602 O O . MET A 1 201 ? 21.463 -3.990 -16.436 1.00 92.31 201 MET A O 1
ATOM 1606 N N . LYS A 1 202 ? 22.981 -3.361 -14.901 1.00 90.25 202 LYS A N 1
ATOM 1607 C CA . LYS A 1 202 ? 24.019 -4.262 -15.431 1.00 90.25 202 LYS A CA 1
ATOM 1608 C C . LYS A 1 202 ? 23.678 -5.737 -15.199 1.00 90.25 202 LYS A C 1
ATOM 1610 O O . LYS A 1 202 ? 24.057 -6.576 -16.011 1.00 90.25 202 LYS A O 1
ATOM 1615 N N . ARG A 1 203 ? 22.911 -6.051 -14.147 1.00 90.00 203 ARG A N 1
ATOM 1616 C CA . ARG A 1 203 ? 22.440 -7.412 -13.833 1.00 90.00 203 ARG A CA 1
ATOM 1617 C C . ARG A 1 203 ? 21.284 -7.860 -14.733 1.00 90.00 203 ARG A C 1
ATOM 1619 O O . ARG A 1 203 ? 21.278 -9.007 -15.165 1.00 90.00 203 ARG A O 1
ATOM 1626 N N . LEU A 1 204 ? 20.325 -6.975 -15.018 1.00 91.94 204 LEU A N 1
ATOM 1627 C CA . LEU A 1 204 ? 19.091 -7.317 -15.737 1.00 91.94 204 LEU A CA 1
ATOM 1628 C C . LEU A 1 204 ? 19.159 -7.027 -17.243 1.00 91.94 204 LEU A C 1
ATOM 1630 O O . LEU A 1 204 ? 18.575 -7.780 -18.022 1.00 91.94 204 LEU A O 1
ATOM 1634 N N . PHE A 1 205 ? 19.882 -5.993 -17.680 1.00 90.69 205 PHE A N 1
ATOM 1635 C CA . PHE A 1 205 ? 19.977 -5.586 -19.092 1.00 90.69 205 PHE A CA 1
ATOM 1636 C C . PHE A 1 205 ? 21.383 -5.716 -19.698 1.00 90.69 205 PHE A C 1
ATOM 1638 O O . PHE A 1 205 ? 21.541 -5.507 -20.897 1.00 90.69 205 PHE A O 1
ATOM 1645 N N . ASN A 1 206 ? 22.400 -6.088 -18.907 1.00 92.25 206 ASN A N 1
ATOM 1646 C CA . ASN A 1 206 ? 23.817 -6.105 -19.310 1.00 92.25 206 ASN A CA 1
ATOM 1647 C C . ASN A 1 206 ? 24.348 -4.739 -19.805 1.00 92.25 206 ASN A C 1
ATOM 1649 O O . ASN A 1 206 ? 25.387 -4.662 -20.462 1.00 92.25 206 ASN A O 1
ATOM 1653 N N . LEU A 1 207 ? 23.682 -3.649 -19.421 1.00 89.06 207 LEU A N 1
ATOM 1654 C CA . LEU A 1 207 ? 24.071 -2.263 -19.684 1.00 89.06 207 LEU A CA 1
ATOM 1655 C C . LEU A 1 207 ? 24.281 -1.544 -18.348 1.00 89.06 207 LEU A C 1
ATOM 1657 O O . LEU A 1 207 ? 23.513 -1.760 -17.415 1.00 89.06 207 LEU A O 1
ATOM 1661 N N . SER A 1 208 ? 25.290 -0.689 -18.230 1.00 89.69 208 SER A N 1
ATOM 1662 C CA . SER A 1 208 ? 25.298 0.356 -17.206 1.00 89.69 208 SER A CA 1
ATOM 1663 C C . SER A 1 208 ? 24.233 1.418 -17.543 1.00 89.69 208 SER A C 1
ATOM 1665 O O . SER A 1 208 ? 23.749 1.456 -18.682 1.00 89.69 208 SER A O 1
ATOM 1667 N N . PRO A 1 209 ? 23.856 2.301 -16.601 1.00 79.81 209 PRO A N 1
ATOM 1668 C CA . PRO A 1 209 ? 22.979 3.433 -16.899 1.00 79.81 209 PRO A CA 1
ATOM 1669 C C . PRO A 1 209 ? 23.486 4.280 -18.078 1.00 79.81 209 PRO A C 1
ATOM 1671 O O . PRO A 1 209 ? 22.709 4.653 -18.953 1.00 79.81 209 PRO A O 1
ATOM 1674 N N . GLU A 1 210 ? 24.800 4.504 -18.153 1.00 80.88 210 GLU A N 1
ATOM 1675 C CA . GLU A 1 210 ? 25.458 5.276 -19.210 1.00 80.88 210 GLU A CA 1
ATOM 1676 C C . GLU A 1 210 ? 25.483 4.526 -20.550 1.00 80.88 210 GLU A C 1
ATOM 1678 O O . GLU A 1 210 ? 25.262 5.137 -21.593 1.00 80.88 210 GLU A O 1
ATOM 1683 N N . GLU A 1 211 ? 25.714 3.205 -20.545 1.00 80.06 211 GLU A N 1
ATOM 1684 C CA . GLU A 1 211 ? 25.614 2.374 -21.754 1.00 80.06 211 GLU A CA 1
ATOM 1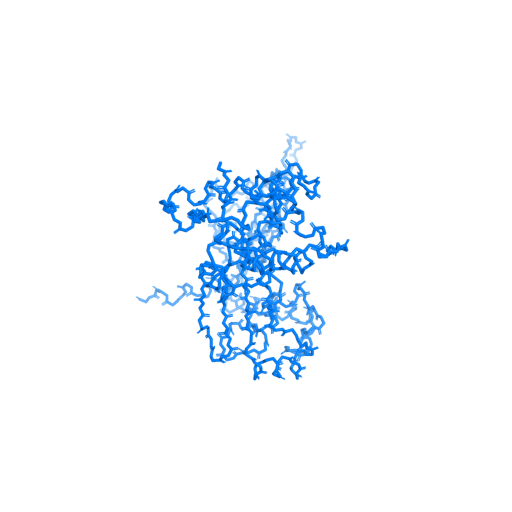685 C C . GLU A 1 211 ? 24.175 2.359 -22.300 1.00 80.06 211 GLU A C 1
ATOM 1687 O O . GLU A 1 211 ? 23.982 2.427 -23.514 1.00 80.06 211 GLU A O 1
ATOM 1692 N N . TYR A 1 212 ? 23.165 2.330 -21.421 1.00 77.44 212 TYR A N 1
ATOM 1693 C CA . TYR A 1 212 ? 21.753 2.418 -21.802 1.00 77.44 212 TYR A CA 1
ATOM 1694 C C . TYR A 1 212 ? 21.389 3.799 -22.360 1.00 77.44 212 TYR A C 1
ATOM 1696 O O . TYR A 1 212 ? 20.808 3.872 -23.442 1.00 77.44 212 TYR A O 1
ATOM 1704 N N . ASP A 1 213 ? 21.759 4.895 -21.689 1.00 70.06 213 ASP A N 1
ATOM 1705 C CA . ASP A 1 213 ? 21.463 6.251 -22.171 1.00 70.06 213 ASP A CA 1
ATOM 1706 C C . ASP A 1 213 ? 22.194 6.544 -23.497 1.00 70.06 213 ASP A C 1
ATOM 1708 O O . ASP A 1 213 ? 21.612 7.114 -24.427 1.00 70.06 213 ASP A O 1
ATOM 1712 N N . ALA A 1 214 ? 23.434 6.061 -23.653 1.00 63.72 214 ALA A N 1
ATOM 1713 C CA . ALA A 1 214 ? 24.169 6.120 -24.915 1.00 63.72 214 ALA A CA 1
ATOM 1714 C C . ALA A 1 214 ? 23.526 5.261 -26.018 1.00 63.72 214 ALA A C 1
ATOM 1716 O O . ALA A 1 214 ? 23.466 5.701 -27.171 1.00 63.72 214 ALA A O 1
ATOM 1717 N N . GLN A 1 215 ? 23.012 4.065 -25.697 1.00 65.62 215 GLN A N 1
ATOM 1718 C CA . GLN A 1 215 ? 22.279 3.243 -26.660 1.00 65.62 215 GLN A CA 1
ATOM 1719 C C . GLN A 1 215 ? 20.959 3.909 -27.067 1.00 65.62 215 GLN A C 1
ATOM 1721 O O . GLN A 1 215 ? 20.706 4.039 -28.261 1.00 65.62 215 GLN A O 1
ATOM 1726 N N . ARG A 1 216 ? 20.151 4.388 -26.116 1.00 62.38 216 ARG A N 1
ATOM 1727 C CA . ARG A 1 216 ? 18.883 5.091 -26.369 1.00 62.38 216 ARG A CA 1
ATOM 1728 C C . ARG A 1 216 ? 19.091 6.315 -27.261 1.00 62.38 216 ARG A C 1
ATOM 1730 O O . ARG A 1 216 ? 18.360 6.499 -28.231 1.00 62.38 216 ARG A O 1
ATOM 1737 N N . HIS A 1 217 ? 20.137 7.099 -27.003 1.00 52.41 217 HIS A N 1
ATOM 1738 C CA . HIS A 1 217 ? 20.545 8.204 -27.871 1.00 52.41 217 HIS A CA 1
ATOM 1739 C C . HIS A 1 217 ? 21.002 7.725 -29.264 1.00 52.41 217 HIS A C 1
ATOM 1741 O O . HIS A 1 217 ? 20.622 8.313 -30.275 1.00 52.41 217 HIS A O 1
ATOM 1747 N N . SER A 1 218 ? 21.767 6.632 -29.348 1.00 54.44 218 SER A N 1
ATOM 1748 C CA . SER A 1 218 ? 22.196 6.025 -30.617 1.00 54.44 218 SER A CA 1
ATOM 1749 C C . SER A 1 218 ? 21.017 5.507 -31.448 1.00 54.44 218 SER A C 1
ATOM 1751 O O . SER A 1 218 ? 20.978 5.723 -32.657 1.00 54.44 218 SER A O 1
ATOM 1753 N N . ASP A 1 219 ? 20.028 4.874 -30.819 1.00 56.88 219 ASP A N 1
ATOM 1754 C CA . ASP A 1 219 ? 18.836 4.337 -31.478 1.00 56.88 219 ASP A CA 1
ATOM 1755 C C . ASP A 1 219 ? 17.864 5.458 -31.890 1.00 56.88 219 ASP A C 1
ATOM 1757 O O . ASP A 1 219 ? 17.343 5.424 -33.007 1.00 56.88 219 ASP A O 1
ATOM 1761 N N . ALA A 1 220 ? 17.739 6.528 -31.094 1.00 52.97 220 ALA A N 1
ATOM 1762 C CA . ALA A 1 220 ? 17.082 7.767 -31.518 1.00 52.97 220 ALA A CA 1
ATOM 1763 C C . ALA A 1 220 ? 17.775 8.402 -32.739 1.00 52.97 220 ALA A C 1
ATOM 1765 O O . ALA A 1 220 ? 17.113 8.752 -33.717 1.00 52.97 220 ALA A O 1
ATOM 1766 N N . LEU A 1 221 ? 19.112 8.473 -32.747 1.00 50.09 221 LEU A N 1
ATOM 1767 C CA . LEU A 1 221 ? 19.884 8.951 -33.900 1.00 50.09 221 LEU A CA 1
ATOM 1768 C C . LEU A 1 221 ? 19.784 8.026 -35.124 1.00 50.09 221 LEU A C 1
ATOM 1770 O O . LEU A 1 221 ? 19.869 8.519 -36.248 1.00 50.09 221 LEU A O 1
ATOM 1774 N N . LYS A 1 222 ? 19.591 6.711 -34.959 1.00 55.91 222 LYS A N 1
ATOM 1775 C CA . LYS A 1 222 ? 19.334 5.781 -36.078 1.00 55.91 222 LYS A CA 1
ATOM 1776 C C . LYS A 1 222 ? 17.936 5.976 -36.660 1.00 55.91 222 LYS A C 1
ATOM 1778 O O . LYS A 1 222 ? 17.816 6.048 -37.877 1.00 55.91 222 LYS A O 1
ATOM 1783 N N . ALA A 1 223 ? 16.908 6.102 -35.820 1.00 51.22 223 ALA A N 1
ATOM 1784 C CA . ALA A 1 223 ? 15.534 6.381 -36.249 1.00 51.22 223 ALA A CA 1
ATOM 1785 C C . ALA A 1 223 ? 15.398 7.749 -36.947 1.00 51.22 223 ALA A C 1
ATOM 1787 O O . ALA A 1 223 ? 14.609 7.912 -37.875 1.00 51.22 223 ALA A O 1
ATOM 1788 N N . PHE A 1 224 ? 16.206 8.720 -36.521 1.00 50.22 224 PHE A N 1
ATOM 1789 C CA . PHE A 1 224 ? 16.374 10.009 -37.185 1.00 50.22 224 PHE A CA 1
ATOM 1790 C C . PHE A 1 224 ? 17.080 9.862 -38.542 1.00 50.22 224 PHE A C 1
ATOM 1792 O O . PHE A 1 224 ? 16.547 10.259 -39.572 1.00 50.22 224 PHE A O 1
ATOM 1799 N N . ARG A 1 225 ? 18.255 9.215 -38.579 1.00 49.62 225 ARG A N 1
ATOM 1800 C CA . ARG A 1 225 ? 19.057 9.033 -39.807 1.00 49.62 225 ARG A CA 1
ATOM 1801 C C . ARG A 1 225 ? 18.432 8.092 -40.840 1.00 49.62 225 ARG A C 1
ATOM 1803 O O . ARG A 1 225 ? 18.809 8.165 -42.005 1.00 49.62 225 ARG A O 1
ATOM 1810 N N . SER A 1 226 ? 17.489 7.230 -40.453 1.00 54.00 226 SER A N 1
ATOM 1811 C CA . SER A 1 226 ? 16.685 6.441 -41.400 1.00 54.00 226 SER A CA 1
ATOM 1812 C C . SER A 1 226 ? 15.664 7.288 -42.172 1.00 54.00 226 SER A C 1
ATOM 1814 O O . SER A 1 226 ? 15.047 6.791 -43.112 1.00 54.00 226 SER A O 1
ATOM 1816 N N . GLN A 1 227 ? 15.537 8.572 -41.824 1.00 48.91 227 GLN A N 1
ATOM 1817 C CA . GLN A 1 227 ? 14.775 9.597 -42.532 1.00 48.91 227 GLN A CA 1
ATOM 1818 C C . GLN A 1 227 ? 15.766 10.669 -43.042 1.00 48.91 227 GLN A C 1
ATOM 1820 O O . GLN A 1 227 ? 15.804 11.781 -42.522 1.00 48.91 227 GLN A O 1
ATOM 1825 N N . PRO A 1 228 ? 16.632 10.338 -44.027 1.00 46.41 228 PRO A N 1
ATOM 1826 C CA . PRO A 1 228 ? 17.851 11.096 -44.356 1.00 46.41 228 PRO A CA 1
ATOM 1827 C C . PRO A 1 228 ? 17.619 12.493 -44.947 1.00 46.41 228 PRO A C 1
ATOM 1829 O O . PRO A 1 228 ? 18.572 13.241 -45.157 1.00 46.41 228 PRO A O 1
ATOM 1832 N N . ASP A 1 229 ? 16.368 12.875 -45.185 1.00 47.78 229 ASP A N 1
ATOM 1833 C CA . ASP A 1 229 ? 15.999 14.243 -45.520 1.00 47.78 229 ASP A CA 1
ATOM 1834 C C . ASP A 1 229 ? 15.973 15.196 -44.298 1.00 47.78 229 ASP A C 1
ATOM 1836 O O . ASP A 1 229 ? 15.596 16.347 -44.496 1.00 47.78 229 ASP A O 1
ATOM 1840 N N . ILE A 1 230 ? 16.427 14.764 -43.095 1.00 45.28 230 ILE A N 1
ATOM 1841 C CA . ILE A 1 230 ? 16.310 15.414 -41.754 1.00 45.28 230 ILE A CA 1
ATOM 1842 C C . ILE A 1 230 ? 17.666 15.389 -40.948 1.00 45.28 230 ILE A C 1
ATOM 1844 O O . ILE A 1 230 ? 18.396 14.414 -41.106 1.00 45.28 230 ILE A O 1
ATOM 1848 N N . TRP A 1 231 ? 18.099 16.257 -39.989 1.00 50.59 231 TRP A N 1
ATOM 1849 C CA . TRP A 1 231 ? 18.168 17.740 -39.763 1.00 50.59 231 TRP A CA 1
ATOM 1850 C C . TRP A 1 231 ? 19.059 18.107 -38.500 1.00 50.59 231 TRP A C 1
ATOM 1852 O O . TRP A 1 231 ? 19.849 17.273 -38.063 1.00 50.59 231 TRP A O 1
ATOM 1862 N N . PHE A 1 232 ? 18.996 19.335 -37.927 1.00 44.00 232 PHE A N 1
ATOM 1863 C CA . PHE A 1 232 ? 19.971 19.962 -36.963 1.00 44.00 232 PHE A CA 1
ATOM 1864 C C . PHE A 1 232 ? 19.439 20.516 -35.591 1.00 44.00 232 PHE A C 1
ATOM 1866 O O . PHE A 1 232 ? 19.045 21.667 -35.527 1.00 44.00 232 PHE A O 1
ATOM 1873 N N . VAL A 1 233 ? 19.446 19.811 -34.461 1.00 48.50 233 VAL A N 1
ATOM 1874 C CA . VAL A 1 233 ? 18.699 20.198 -33.218 1.00 48.50 233 VAL A CA 1
ATOM 1875 C C . VAL A 1 233 ? 19.150 21.516 -32.477 1.00 48.50 233 VAL A C 1
ATOM 1877 O O . VAL A 1 233 ? 19.952 21.444 -31.550 1.00 48.50 233 VAL A O 1
ATOM 1880 N N . VAL A 1 234 ? 18.633 22.721 -32.819 1.00 45.91 234 VAL A N 1
ATOM 1881 C CA . VAL A 1 234 ? 19.070 24.071 -32.314 1.00 45.91 234 VAL A CA 1
ATOM 1882 C C . VAL A 1 234 ? 18.286 24.649 -31.121 1.00 45.91 234 VAL A C 1
ATOM 1884 O O . VAL A 1 234 ? 17.147 25.069 -31.271 1.00 45.91 234 VAL A O 1
ATOM 1887 N N . ASP A 1 235 ? 18.938 24.832 -29.972 1.00 40.12 235 ASP A N 1
ATOM 1888 C CA . ASP A 1 235 ? 18.314 25.217 -28.685 1.00 40.12 235 ASP A CA 1
ATOM 1889 C C . ASP A 1 235 ? 17.835 26.694 -28.535 1.00 40.12 235 ASP A C 1
ATOM 1891 O O . ASP A 1 235 ? 17.286 27.048 -27.499 1.00 40.12 235 ASP A O 1
ATOM 1895 N N . ARG A 1 236 ? 18.086 27.637 -29.467 1.00 40.84 236 ARG A N 1
ATOM 1896 C CA . ARG A 1 236 ? 17.887 29.093 -29.184 1.00 40.84 236 ARG A CA 1
ATOM 1897 C C . ARG A 1 236 ? 17.237 29.926 -30.287 1.00 40.84 236 ARG A C 1
ATOM 1899 O O . ARG A 1 236 ? 17.923 30.679 -30.971 1.00 40.84 236 ARG A O 1
ATOM 1906 N N . LEU A 1 237 ? 15.906 29.869 -30.382 1.00 40.91 237 LEU A N 1
ATOM 1907 C CA . LEU A 1 237 ? 15.104 30.628 -31.348 1.00 40.91 237 LEU A CA 1
ATOM 1908 C C . LEU A 1 237 ? 13.735 31.086 -30.788 1.00 40.91 237 LEU A C 1
ATOM 1910 O O . LEU A 1 237 ? 12.746 30.361 -30.842 1.00 40.91 237 LEU A O 1
ATOM 1914 N N . GLY A 1 238 ? 13.666 32.325 -30.282 1.00 39.59 238 GLY A N 1
ATOM 1915 C CA . GLY A 1 238 ? 12.454 32.906 -29.684 1.00 39.59 238 GLY A CA 1
ATOM 1916 C C . GLY A 1 238 ? 12.707 33.491 -28.293 1.00 39.59 238 GLY A C 1
ATOM 1917 O O . GLY A 1 238 ? 13.676 34.220 -28.113 1.00 39.59 238 GLY A O 1
ATOM 1918 N N . TYR A 1 239 ? 11.837 33.175 -27.325 1.00 33.94 239 TYR A N 1
ATOM 1919 C CA . TYR A 1 239 ? 11.836 33.695 -25.946 1.00 33.94 239 TYR A CA 1
ATOM 1920 C C . TYR A 1 239 ? 11.560 32.570 -24.922 1.00 33.94 239 TYR A C 1
ATOM 1922 O O . TYR A 1 239 ? 10.593 31.827 -25.069 1.00 33.94 239 TYR A O 1
ATOM 1930 N N . MET A 1 240 ? 12.335 32.502 -23.831 1.00 38.00 240 MET A N 1
ATOM 1931 C CA . MET A 1 240 ? 11.970 31.792 -22.605 1.00 38.00 240 MET A CA 1
ATOM 1932 C C . MET A 1 240 ? 11.031 32.703 -21.857 1.00 38.00 240 MET A C 1
ATOM 1934 O O . MET A 1 240 ? 11.277 33.903 -21.726 1.00 38.00 240 MET A O 1
ATOM 1938 N N . ASN A 1 241 ? 10.056 32.089 -21.212 1.00 34.44 241 ASN A N 1
ATOM 1939 C CA . ASN A 1 241 ? 9.466 32.675 -20.031 1.00 34.44 241 ASN A CA 1
ATOM 1940 C C . ASN A 1 241 ? 9.707 31.740 -18.852 1.00 34.44 241 ASN A C 1
ATOM 1942 O O . ASN A 1 241 ? 9.869 30.530 -19.017 1.00 34.44 241 ASN A O 1
ATOM 1946 N N . LYS A 1 242 ? 9.765 32.318 -17.652 1.00 35.62 242 LYS A N 1
ATOM 1947 C CA . LYS A 1 242 ? 9.929 31.566 -16.410 1.00 35.62 242 LYS A CA 1
ATOM 1948 C C . LYS A 1 242 ? 8.609 30.854 -16.098 1.00 35.62 242 LYS A C 1
ATOM 1950 O O . LYS A 1 242 ? 7.802 31.359 -15.318 1.00 35.62 242 LYS A O 1
ATOM 1955 N N . ILE A 1 243 ? 8.382 29.711 -16.754 1.00 38.53 243 ILE A N 1
ATOM 1956 C CA . ILE A 1 243 ? 7.341 28.751 -16.367 1.00 38.53 243 ILE A CA 1
ATOM 1957 C C . ILE A 1 243 ? 7.550 28.476 -14.874 1.00 38.53 243 ILE A C 1
ATOM 1959 O O . ILE A 1 243 ? 8.690 28.383 -14.410 1.00 38.53 243 ILE A O 1
ATOM 1963 N N . ARG A 1 244 ? 6.464 28.543 -14.096 1.00 36.09 244 ARG A N 1
ATOM 1964 C CA . ARG A 1 244 ? 6.571 28.789 -12.653 1.00 36.09 244 ARG A CA 1
ATOM 1965 C C . ARG A 1 244 ? 7.378 27.679 -11.980 1.00 36.09 244 ARG A C 1
ATOM 1967 O O . ARG A 1 244 ? 7.108 26.504 -12.176 1.00 36.09 244 ARG A O 1
ATOM 1974 N N . GLU A 1 245 ? 8.408 28.118 -11.259 1.00 37.19 245 GLU A N 1
ATOM 1975 C CA . GLU A 1 245 ? 9.416 27.321 -10.534 1.00 37.19 245 GLU A CA 1
ATOM 1976 C C . GLU A 1 245 ? 10.316 26.405 -11.388 1.00 37.19 245 GLU A C 1
ATOM 1978 O O . GLU A 1 245 ? 11.402 26.042 -10.944 1.00 37.19 245 GLU A O 1
ATOM 1983 N N . TYR A 1 246 ? 9.966 26.153 -12.652 1.00 36.81 246 TYR A N 1
ATOM 1984 C CA . TYR A 1 246 ? 10.584 25.120 -13.477 1.00 36.81 246 TYR A CA 1
ATOM 1985 C C . TYR A 1 246 ? 10.995 25.616 -14.876 1.00 36.81 246 TYR A C 1
ATOM 1987 O O . TYR A 1 246 ? 10.179 25.781 -15.782 1.00 36.81 246 TYR A O 1
ATOM 1995 N N . SER A 1 247 ? 12.304 25.825 -15.061 1.00 40.12 247 SER A N 1
ATOM 1996 C CA . SER A 1 247 ? 12.910 26.269 -16.326 1.00 40.12 247 SER A CA 1
ATOM 1997 C C . SER A 1 247 ? 12.830 25.215 -17.431 1.00 40.12 247 SER A C 1
ATOM 1999 O O . SER A 1 247 ? 13.313 24.096 -17.269 1.00 40.12 247 SER A O 1
ATOM 2001 N N . ALA A 1 248 ? 12.305 25.618 -18.584 1.00 38.75 248 ALA A N 1
ATOM 2002 C CA . ALA A 1 248 ? 12.291 24.844 -19.819 1.00 38.75 248 ALA A CA 1
ATOM 2003 C C . ALA A 1 248 ? 13.389 25.331 -20.795 1.00 38.75 248 ALA A C 1
ATOM 2005 O O . ALA A 1 248 ? 13.669 26.527 -20.801 1.00 38.75 248 ALA A O 1
ATOM 2006 N N . PHE A 1 249 ? 13.979 24.426 -21.594 1.00 42.41 249 PHE A N 1
ATOM 2007 C CA . PHE A 1 249 ? 14.942 24.633 -22.710 1.00 42.41 249 PHE A CA 1
ATOM 2008 C C . PHE A 1 249 ? 14.318 24.071 -24.024 1.00 42.41 249 PHE A C 1
ATOM 2010 O O . PHE A 1 249 ? 13.242 23.491 -23.942 1.00 42.41 249 PHE A O 1
ATOM 2017 N N . GLY A 1 250 ? 14.834 24.210 -25.253 1.00 44.47 250 GLY A N 1
ATOM 2018 C CA . GLY A 1 250 ? 14.062 23.697 -26.413 1.00 44.47 250 GLY A CA 1
ATOM 2019 C C . GLY A 1 250 ? 14.571 24.028 -27.811 1.00 44.47 250 GLY A C 1
ATOM 2020 O O . GLY A 1 250 ? 15.044 25.135 -28.050 1.00 44.47 250 GLY A O 1
ATOM 2021 N N . TYR A 1 251 ? 14.424 23.075 -28.744 1.00 48.00 251 TYR A N 1
ATOM 2022 C CA . TYR A 1 251 ? 15.336 22.924 -29.879 1.00 48.00 251 TYR A CA 1
ATOM 2023 C C . TYR A 1 251 ? 14.666 22.845 -31.281 1.00 48.00 251 TYR A C 1
ATOM 2025 O O . TYR A 1 251 ? 13.555 22.359 -31.438 1.00 48.00 251 TYR A O 1
ATOM 2033 N N . PHE A 1 252 ? 15.348 23.296 -32.336 1.00 50.12 252 PHE A N 1
ATOM 2034 C CA . PHE A 1 252 ? 14.854 23.396 -33.721 1.00 50.12 252 PHE A CA 1
ATOM 2035 C C . PHE A 1 252 ? 15.824 22.693 -34.693 1.00 50.12 252 PHE A C 1
ATOM 2037 O O . PHE A 1 252 ? 16.890 23.221 -34.976 1.00 50.12 252 PHE A O 1
ATOM 2044 N N . ALA A 1 253 ? 15.478 21.529 -35.234 1.00 51.06 253 ALA A N 1
ATOM 2045 C CA . ALA A 1 253 ? 16.130 20.927 -36.400 1.00 51.06 253 ALA A CA 1
ATOM 2046 C C . ALA A 1 253 ? 16.095 21.801 -37.685 1.00 51.06 253 ALA A C 1
ATOM 2048 O O . ALA A 1 253 ? 15.112 22.482 -37.914 1.00 51.06 253 ALA A O 1
ATOM 2049 N N . MET A 1 254 ? 17.115 21.747 -38.560 1.00 52.66 254 MET A N 1
ATOM 2050 C CA . MET A 1 254 ? 17.155 22.335 -39.934 1.00 52.66 254 MET A CA 1
ATOM 2051 C C . MET A 1 254 ? 18.003 21.494 -40.933 1.00 52.66 254 MET A C 1
ATOM 2053 O O . MET A 1 254 ? 18.838 20.713 -40.470 1.00 52.66 254 MET A O 1
ATOM 2057 N N . LYS A 1 255 ? 17.885 21.641 -42.275 1.00 53.84 255 LYS A N 1
ATOM 2058 C CA . LYS A 1 255 ? 18.923 21.113 -43.218 1.00 53.84 255 LYS A CA 1
ATOM 2059 C C . LYS A 1 255 ? 20.248 21.869 -43.071 1.00 53.84 255 LYS A C 1
ATOM 2061 O O . LYS A 1 255 ? 20.276 23.044 -42.715 1.00 53.84 255 LYS A O 1
ATOM 2066 N N . GLY A 1 256 ? 21.334 21.194 -43.467 1.00 46.38 256 GLY A N 1
ATOM 2067 C CA . GLY A 1 256 ? 22.708 21.713 -43.526 1.00 46.38 256 GLY A CA 1
ATOM 2068 C C . GLY A 1 256 ? 22.835 23.136 -44.078 1.00 46.38 256 GLY A C 1
ATOM 2069 O O . GLY A 1 256 ? 23.352 24.018 -43.404 1.00 46.38 256 GLY A O 1
ATOM 2070 N N . SER A 1 257 ? 22.328 23.356 -45.293 1.00 52.66 257 SER A N 1
ATOM 2071 C CA . SER A 1 257 ? 22.354 24.648 -45.996 1.00 52.66 257 SER A CA 1
ATOM 2072 C C . SER A 1 257 ? 21.437 25.713 -45.394 1.00 52.66 257 SER A C 1
ATOM 2074 O O . SER A 1 257 ? 21.638 26.905 -45.610 1.00 52.66 257 SER A O 1
ATOM 2076 N N . ASP A 1 258 ? 20.402 25.283 -44.679 1.00 56.03 258 ASP A N 1
ATOM 2077 C CA . ASP A 1 258 ? 19.259 26.126 -44.351 1.00 56.03 258 ASP A CA 1
ATOM 2078 C C . ASP A 1 258 ? 19.424 26.824 -42.995 1.00 56.03 258 ASP A C 1
ATOM 2080 O O . ASP A 1 258 ? 18.919 27.927 -42.803 1.00 56.03 258 ASP A O 1
ATOM 2084 N N . ALA A 1 259 ? 20.245 26.270 -42.098 1.00 54.03 259 ALA A N 1
ATOM 2085 C CA . ALA A 1 259 ? 20.751 27.032 -40.958 1.00 54.03 259 ALA A CA 1
ATOM 2086 C C . ALA A 1 259 ? 21.575 28.252 -41.419 1.00 54.03 259 ALA A C 1
ATOM 2088 O O . ALA A 1 259 ? 21.315 29.369 -40.977 1.00 54.03 259 ALA A O 1
ATOM 2089 N N . THR A 1 260 ? 22.524 28.060 -42.344 1.00 49.47 260 THR A N 1
ATOM 2090 C CA . THR A 1 260 ? 23.429 29.122 -42.823 1.00 49.47 260 THR A CA 1
ATOM 2091 C C . THR A 1 260 ? 22.669 30.298 -43.439 1.00 49.47 260 THR A C 1
ATOM 2093 O O . THR A 1 260 ? 22.860 31.433 -43.012 1.00 49.47 260 THR A O 1
ATOM 2096 N N . LEU A 1 261 ? 21.742 30.026 -44.367 1.00 56.94 261 LEU A N 1
ATOM 2097 C CA . LEU A 1 261 ? 20.929 31.065 -45.016 1.00 56.94 261 LEU A CA 1
ATOM 2098 C C . LEU A 1 261 ? 20.099 31.885 -44.011 1.00 56.94 261 LEU A C 1
ATOM 2100 O O . LEU A 1 261 ? 19.903 33.084 -44.208 1.00 56.94 261 LEU A O 1
ATOM 2104 N N . TRP A 1 262 ? 19.610 31.267 -42.930 1.00 54.28 262 TRP A N 1
ATOM 2105 C CA . TRP A 1 262 ? 18.848 31.993 -41.913 1.00 54.28 262 TRP A CA 1
ATOM 2106 C C . TRP A 1 262 ? 19.727 32.910 -41.051 1.00 54.28 262 TRP A C 1
ATOM 2108 O O . TRP A 1 262 ? 19.314 34.029 -40.750 1.00 54.28 262 TRP A O 1
ATOM 2118 N N . PHE A 1 263 ? 20.925 32.455 -40.666 1.00 50.41 263 PHE A N 1
ATOM 2119 C CA . PHE A 1 263 ? 21.828 33.212 -39.790 1.00 50.41 263 PHE A CA 1
ATOM 2120 C C . PHE A 1 263 ? 22.597 34.335 -40.500 1.00 50.41 263 PHE A C 1
ATOM 2122 O O . PHE A 1 263 ? 22.824 35.371 -39.881 1.00 50.41 263 PHE A O 1
ATOM 2129 N N . GLU A 1 264 ? 23.013 34.146 -41.756 1.00 46.94 264 GLU A N 1
ATOM 2130 C CA . GLU A 1 264 ? 23.878 35.110 -42.462 1.00 46.94 264 GLU A CA 1
ATOM 2131 C C . GLU A 1 264 ? 23.073 36.146 -43.267 1.00 46.94 264 GLU A C 1
ATOM 2133 O O . GLU A 1 264 ? 23.347 37.341 -43.168 1.00 46.94 264 GLU A O 1
ATOM 2138 N N . ASP A 1 265 ? 22.032 35.712 -43.990 1.00 53.81 265 ASP A N 1
ATOM 2139 C CA . ASP A 1 265 ? 21.196 36.578 -44.844 1.00 53.81 265 ASP A CA 1
ATOM 2140 C C . ASP A 1 265 ? 19.853 36.980 -44.192 1.00 53.81 265 ASP A C 1
ATOM 2142 O O . ASP A 1 265 ? 19.034 37.670 -44.805 1.00 53.81 265 ASP A O 1
ATOM 2146 N N . GLY A 1 266 ? 19.559 36.501 -42.976 1.00 49.62 266 GLY A N 1
ATOM 2147 C CA . GLY A 1 266 ? 18.252 36.679 -42.326 1.00 49.62 266 GLY A CA 1
ATOM 2148 C C . GLY A 1 266 ? 17.097 35.939 -43.025 1.00 49.62 266 GLY A C 1
ATOM 2149 O O . GLY A 1 266 ? 15.925 36.289 -42.843 1.00 49.62 266 GLY A O 1
ATOM 2150 N N . ASN A 1 267 ? 17.404 34.939 -43.860 1.00 55.28 267 ASN A N 1
ATOM 2151 C CA . ASN A 1 267 ? 16.458 34.320 -44.786 1.00 55.28 267 ASN A CA 1
ATOM 2152 C C . ASN A 1 267 ? 15.452 33.394 -44.074 1.00 55.28 267 ASN A C 1
ATOM 2154 O O . ASN A 1 267 ? 15.698 32.205 -43.855 1.00 55.28 267 ASN A O 1
ATOM 2158 N N . LYS A 1 268 ? 14.282 33.951 -43.734 1.00 55.06 268 LYS A N 1
ATOM 2159 C CA . LYS A 1 268 ? 13.203 33.287 -42.974 1.00 55.06 268 LYS A CA 1
ATOM 2160 C C . LYS A 1 268 ? 12.728 31.968 -43.596 1.00 55.06 268 LYS A C 1
ATOM 2162 O O . LYS A 1 268 ? 12.396 31.045 -42.853 1.00 55.06 268 LYS A O 1
ATOM 2167 N N . ASP A 1 269 ? 12.774 31.848 -44.923 1.00 53.31 269 ASP A N 1
ATOM 2168 C CA . ASP A 1 269 ? 12.303 30.670 -45.667 1.00 53.31 269 ASP A CA 1
ATOM 2169 C C . ASP A 1 269 ? 13.214 29.440 -45.512 1.00 53.31 269 ASP A C 1
ATOM 2171 O O . ASP A 1 269 ? 12.937 28.378 -46.070 1.00 53.31 269 ASP A O 1
ATOM 2175 N N . ALA A 1 270 ? 14.314 29.563 -44.768 1.00 49.72 270 ALA A N 1
ATOM 2176 C CA . ALA A 1 270 ? 15.196 28.456 -44.433 1.00 49.72 270 ALA A CA 1
ATOM 2177 C C . ALA A 1 270 ? 14.850 27.794 -43.075 1.00 49.72 270 ALA A C 1
ATOM 2179 O O . ALA A 1 270 ? 15.110 26.607 -42.890 1.00 49.72 270 ALA A O 1
ATOM 2180 N N . VAL A 1 271 ? 14.150 28.483 -42.157 1.00 50.91 271 VAL A N 1
ATOM 2181 C CA . VAL A 1 271 ? 13.596 27.851 -40.933 1.00 50.91 271 VAL A CA 1
ATOM 2182 C C . VAL A 1 271 ? 12.348 27.016 -41.228 1.00 50.91 271 VAL A C 1
ATOM 2184 O O . VAL A 1 271 ? 12.119 26.002 -40.574 1.00 50.91 271 VAL A O 1
ATOM 2187 N N . THR A 1 272 ? 11.606 27.331 -42.292 1.00 49.44 272 THR A N 1
ATOM 2188 C CA . THR A 1 272 ? 10.549 26.453 -42.829 1.00 49.44 272 THR A CA 1
ATOM 2189 C C . THR A 1 272 ? 11.091 25.190 -43.519 1.00 49.44 272 THR A C 1
ATOM 2191 O O . THR A 1 272 ? 10.317 24.401 -44.056 1.00 49.44 272 THR A O 1
ATOM 2194 N N . ARG A 1 273 ? 12.411 24.952 -43.470 1.00 50.81 273 ARG A N 1
ATOM 2195 C CA . ARG A 1 273 ? 13.083 23.697 -43.854 1.00 50.81 273 ARG A CA 1
ATOM 2196 C C . ARG A 1 273 ? 13.729 23.033 -42.624 1.00 50.81 273 ARG A C 1
ATOM 2198 O O . ARG A 1 273 ? 14.871 22.563 -42.663 1.00 50.81 273 ARG A O 1
ATOM 2205 N N . GLY A 1 274 ? 12.981 23.043 -41.516 1.00 50.62 274 GLY A N 1
ATOM 2206 C CA . GLY A 1 274 ? 13.406 22.572 -40.201 1.00 50.62 274 GLY A CA 1
ATOM 2207 C C . GLY A 1 274 ? 12.369 21.776 -39.402 1.00 50.62 274 GLY A C 1
ATOM 2208 O O . GLY A 1 274 ? 11.176 21.867 -39.655 1.00 50.62 274 GLY A O 1
ATOM 2209 N N . ALA A 1 275 ? 12.847 20.967 -38.450 1.00 49.66 275 ALA A N 1
ATOM 2210 C CA . ALA A 1 275 ? 12.047 20.162 -37.519 1.00 49.66 275 ALA A CA 1
ATOM 2211 C C . ALA A 1 275 ? 12.211 20.678 -36.090 1.00 49.66 275 ALA A C 1
ATOM 2213 O O . ALA A 1 275 ? 12.935 21.632 -35.845 1.00 49.66 275 ALA A O 1
ATOM 2214 N N . TYR A 1 276 ? 11.520 20.078 -35.130 1.00 50.00 276 TYR A N 1
ATOM 2215 C CA . TYR A 1 276 ? 11.303 20.677 -33.821 1.00 50.00 276 TYR A CA 1
ATOM 2216 C C . TYR A 1 276 ? 11.378 19.658 -32.680 1.00 50.00 276 TYR A C 1
ATOM 2218 O O . TYR A 1 276 ? 11.063 18.479 -32.843 1.00 50.00 276 TYR A O 1
ATOM 2226 N N . PHE A 1 277 ? 11.876 20.158 -31.550 1.00 48.72 277 PHE A N 1
ATOM 2227 C CA . PHE A 1 277 ? 12.339 19.476 -30.344 1.00 48.72 277 PHE A CA 1
ATOM 2228 C C . PHE A 1 277 ? 12.200 20.448 -29.140 1.00 48.72 277 PHE A C 1
ATOM 2230 O O . PHE A 1 277 ? 11.961 21.643 -29.295 1.00 48.72 277 PHE A O 1
ATOM 2237 N N . VAL A 1 278 ? 12.307 19.967 -27.900 1.00 41.19 278 VAL A N 1
ATOM 2238 C CA . VAL A 1 278 ? 11.756 20.664 -26.717 1.00 41.19 278 VAL A CA 1
ATOM 2239 C C . VAL A 1 278 ? 12.370 20.051 -25.398 1.00 41.19 278 VAL A C 1
ATOM 2241 O O . VAL A 1 278 ? 12.416 18.830 -25.314 1.00 41.19 278 VAL A O 1
ATOM 2244 N N . THR A 1 279 ? 12.855 20.784 -24.351 1.00 40.59 279 THR A N 1
ATOM 2245 C CA . THR A 1 279 ? 12.870 20.263 -22.925 1.00 40.59 279 THR A CA 1
ATOM 2246 C C . THR A 1 279 ? 12.274 21.104 -21.732 1.00 40.59 279 THR A C 1
ATOM 2248 O O . THR A 1 279 ? 12.206 22.321 -21.774 1.00 40.59 279 THR A O 1
ATOM 2251 N N . ALA A 1 280 ? 11.818 20.485 -20.618 1.00 38.31 280 ALA A N 1
ATOM 2252 C CA . ALA A 1 280 ? 11.235 21.116 -19.393 1.00 38.31 280 ALA A CA 1
ATOM 2253 C C . ALA A 1 280 ? 11.136 20.120 -18.202 1.00 38.31 280 ALA A C 1
ATOM 2255 O O . ALA A 1 280 ? 10.913 18.942 -18.438 1.00 38.31 280 ALA A O 1
ATOM 2256 N N . PRO A 1 281 ? 11.336 20.518 -16.934 1.00 39.06 281 PRO A N 1
ATOM 2257 C CA . PRO A 1 281 ? 12.456 19.923 -16.193 1.00 39.06 281 PRO A CA 1
ATOM 2258 C C . PRO A 1 281 ? 12.226 18.666 -15.332 1.00 39.06 281 PRO A C 1
ATOM 2260 O O . PRO A 1 281 ? 13.218 17.960 -15.163 1.00 39.06 281 PRO A O 1
ATOM 2263 N N . SER A 1 282 ? 11.032 18.369 -14.798 1.00 40.53 282 SER A N 1
ATOM 2264 C CA . SER A 1 282 ? 10.818 17.262 -13.833 1.00 40.53 282 SER A CA 1
ATOM 2265 C C . SER A 1 282 ? 10.640 15.876 -14.494 1.00 40.53 282 SER A C 1
ATOM 2267 O O . SER A 1 282 ? 11.557 15.402 -15.168 1.00 40.53 282 SER A O 1
ATOM 2269 N N . ASP A 1 283 ? 9.500 15.203 -14.315 1.00 40.91 283 ASP A N 1
ATOM 2270 C CA . ASP A 1 283 ? 9.312 13.760 -14.567 1.00 40.91 283 ASP A CA 1
ATOM 2271 C C . ASP A 1 283 ? 8.907 13.440 -16.000 1.00 40.91 283 ASP A C 1
ATOM 2273 O O . ASP A 1 283 ? 7.890 12.837 -16.324 1.00 40.91 283 ASP A O 1
ATOM 2277 N N . PHE A 1 284 ? 9.759 13.924 -16.882 1.00 37.75 284 PHE A N 1
ATOM 2278 C CA . PHE A 1 284 ? 9.462 14.117 -18.274 1.00 37.75 284 PHE A CA 1
ATOM 2279 C C . PHE A 1 284 ? 10.729 13.721 -19.038 1.00 37.75 284 PHE A C 1
ATOM 2281 O O . PHE A 1 284 ? 11.639 14.530 -19.196 1.00 37.75 284 PHE A O 1
ATOM 2288 N N . GLU A 1 285 ? 10.846 12.465 -19.475 1.00 41.31 285 GLU A N 1
ATOM 2289 C CA . GLU A 1 285 ? 11.997 12.025 -20.274 1.00 41.31 285 GLU A CA 1
ATOM 2290 C C . GLU A 1 285 ? 11.865 12.453 -21.743 1.00 41.31 285 GLU A C 1
ATOM 2292 O O . GLU A 1 285 ? 10.791 12.351 -22.333 1.00 41.31 285 GLU A O 1
ATOM 2297 N N . LEU A 1 286 ? 12.989 12.878 -22.330 1.00 37.34 286 LEU A N 1
ATOM 2298 C CA . LEU A 1 286 ? 13.180 13.199 -23.753 1.00 37.34 286 LEU A CA 1
ATOM 2299 C C . LEU A 1 286 ? 12.730 12.040 -24.669 1.00 37.34 286 LEU A C 1
ATOM 2301 O O . LEU A 1 286 ? 12.955 10.893 -24.277 1.00 37.34 286 LEU A O 1
ATOM 2305 N N . MET A 1 287 ? 12.152 12.313 -25.860 1.00 41.31 287 MET A N 1
ATOM 2306 C CA . MET A 1 287 ? 12.714 12.182 -27.247 1.00 41.31 287 MET A CA 1
ATOM 2307 C C . MET A 1 287 ? 11.713 12.798 -28.277 1.00 41.31 287 MET A C 1
ATOM 2309 O O . MET A 1 287 ? 10.827 13.510 -27.851 1.00 41.31 287 MET A O 1
ATOM 2313 N N . ALA A 1 288 ? 11.822 12.506 -29.587 1.00 36.47 288 ALA A N 1
ATOM 2314 C CA . ALA A 1 288 ? 10.925 12.894 -30.708 1.00 36.47 288 ALA A CA 1
ATOM 2315 C C . ALA A 1 288 ? 11.236 14.206 -31.474 1.00 36.47 288 ALA A C 1
ATOM 2317 O O . ALA A 1 288 ? 12.006 15.050 -31.025 1.00 36.47 288 ALA A O 1
ATOM 2318 N N . VAL A 1 289 ? 10.713 14.273 -32.712 1.00 39.81 289 VAL A N 1
ATOM 2319 C CA . VAL A 1 289 ? 11.154 15.136 -33.831 1.00 39.81 289 VAL A CA 1
ATOM 2320 C C . VAL A 1 289 ? 9.935 15.490 -34.703 1.00 39.81 289 VAL A C 1
ATOM 2322 O O . VAL A 1 289 ? 9.315 14.574 -35.236 1.00 39.81 289 VAL A O 1
ATOM 2325 N N . GLY A 1 290 ? 9.567 16.770 -34.859 1.00 37.97 290 GLY A N 1
ATOM 2326 C CA . GLY A 1 290 ? 8.341 17.194 -35.587 1.00 37.97 290 GLY A CA 1
ATOM 2327 C C . GLY A 1 290 ? 8.552 18.258 -36.677 1.00 37.97 290 GLY A C 1
ATOM 2328 O O . GLY A 1 290 ? 9.597 18.873 -36.701 1.00 37.97 290 GLY A O 1
ATOM 2329 N N . GLU A 1 291 ? 7.588 18.486 -37.573 1.00 39.62 291 GLU A N 1
ATOM 2330 C CA . GLU A 1 291 ? 7.679 19.391 -38.750 1.00 39.62 291 GLU A CA 1
ATOM 2331 C C . GLU A 1 291 ? 7.752 20.917 -38.448 1.00 39.62 291 GLU A C 1
ATOM 2333 O O . GLU A 1 291 ? 7.574 21.315 -37.293 1.00 39.62 291 GLU A O 1
ATOM 2338 N N . PRO A 1 292 ? 8.026 21.791 -39.452 1.00 44.12 292 PRO A N 1
ATOM 2339 C CA . PRO A 1 292 ? 8.252 23.217 -39.216 1.00 44.12 292 PRO A CA 1
ATOM 2340 C C . PRO A 1 292 ? 7.022 24.000 -38.747 1.00 44.12 292 PRO A C 1
ATOM 2342 O O . PRO A 1 292 ? 5.921 23.866 -39.279 1.00 44.12 292 PRO A O 1
ATOM 2345 N N . LEU A 1 293 ? 7.242 24.896 -37.780 1.00 42.28 293 LEU A N 1
ATOM 2346 C CA . LEU A 1 293 ? 6.214 25.797 -37.255 1.00 42.28 293 LEU A CA 1
ATOM 2347 C C . LEU A 1 293 ? 5.693 26.785 -38.327 1.00 42.28 293 LEU A C 1
ATOM 2349 O O . LEU A 1 293 ? 6.462 27.243 -39.178 1.00 42.28 293 LEU A O 1
ATOM 2353 N N . PRO A 1 294 ? 4.407 27.191 -38.263 1.00 41.16 294 PRO A N 1
ATOM 2354 C CA . PRO A 1 294 ? 3.850 28.196 -39.167 1.00 41.16 294 PRO A CA 1
ATOM 2355 C C . PRO A 1 294 ? 4.546 29.552 -38.991 1.00 41.16 294 PRO A C 1
ATOM 2357 O O . PRO A 1 294 ? 4.951 29.916 -37.888 1.00 41.16 294 PRO A O 1
ATOM 2360 N N . THR A 1 295 ? 4.630 30.346 -40.062 1.00 48.12 295 THR A N 1
ATOM 2361 C CA . THR A 1 295 ? 5.401 31.608 -40.118 1.00 48.12 295 THR A CA 1
ATOM 2362 C C . THR A 1 295 ? 5.002 32.667 -39.083 1.00 48.12 295 THR A C 1
ATOM 2364 O O . THR A 1 295 ? 5.832 33.496 -38.723 1.00 48.12 295 THR A O 1
ATOM 2367 N N . SER A 1 296 ? 3.780 32.617 -38.543 1.00 44.25 296 SER A N 1
ATOM 2368 C CA . SER A 1 296 ? 3.321 33.449 -37.417 1.00 44.25 296 SER A CA 1
ATOM 2369 C C . SER A 1 296 ? 3.941 33.088 -36.059 1.00 44.25 296 SER A C 1
ATOM 2371 O O . SER A 1 296 ? 3.816 33.853 -35.107 1.00 44.25 296 SER A O 1
ATOM 2373 N N . CYS A 1 297 ? 4.562 31.914 -35.955 1.00 38.34 297 CYS A N 1
ATOM 2374 C CA . CYS A 1 297 ? 5.162 31.350 -34.745 1.00 38.34 297 CYS A CA 1
ATOM 2375 C C . CYS A 1 297 ? 6.686 31.178 -34.873 1.00 38.34 297 CYS A C 1
ATOM 2377 O O . CYS A 1 297 ? 7.311 30.595 -33.989 1.00 38.34 297 CYS A O 1
ATOM 2379 N N . LEU A 1 298 ? 7.283 31.664 -35.967 1.00 47.09 298 LEU A N 1
ATOM 2380 C CA . LEU A 1 298 ? 8.722 31.591 -36.197 1.00 47.09 298 LEU A CA 1
ATOM 2381 C C . LEU A 1 298 ? 9.485 32.727 -35.500 1.00 47.09 298 LEU A C 1
ATOM 2383 O O . LEU A 1 298 ? 8.951 33.829 -35.345 1.00 47.09 298 LEU A O 1
ATOM 2387 N N . PRO A 1 299 ? 10.753 32.490 -35.114 1.00 45.62 299 PRO A N 1
ATOM 2388 C CA . PRO A 1 299 ? 11.643 33.540 -34.640 1.00 45.62 299 PRO A CA 1
ATOM 2389 C C . PRO A 1 299 ? 11.788 34.637 -35.699 1.00 45.62 299 PRO A C 1
ATOM 2391 O O . PRO A 1 299 ? 11.974 34.371 -36.891 1.00 45.62 299 PRO A O 1
ATOM 2394 N N . VAL A 1 300 ? 11.779 35.890 -35.249 1.00 46.78 300 VAL A N 1
ATOM 2395 C CA . VAL A 1 300 ? 12.319 36.988 -36.055 1.00 46.78 300 VAL A CA 1
ATOM 2396 C C . VAL A 1 300 ? 13.832 36.746 -36.198 1.00 46.78 300 VAL A C 1
ATOM 2398 O O . VAL A 1 300 ? 14.457 36.371 -35.201 1.00 46.78 300 VAL A O 1
ATOM 2401 N N . PRO A 1 301 ? 14.432 36.914 -37.394 1.00 46.66 301 PRO A N 1
ATOM 2402 C CA . PRO A 1 301 ? 15.882 36.885 -37.557 1.00 46.66 301 PRO A CA 1
ATOM 2403 C C . PRO A 1 301 ? 16.584 37.813 -36.574 1.00 46.66 301 PRO A C 1
ATOM 2405 O O . PRO A 1 301 ? 16.061 38.872 -36.223 1.00 46.66 301 PRO A O 1
ATOM 2408 N N . VAL A 1 302 ? 17.776 37.411 -36.142 1.00 43.75 302 VAL A N 1
ATOM 2409 C CA . VAL A 1 302 ? 18.606 38.229 -35.258 1.00 43.75 302 VAL A CA 1
ATOM 2410 C C . VAL A 1 302 ? 19.260 39.323 -36.100 1.00 43.75 302 VAL A C 1
ATOM 2412 O O . VAL A 1 302 ? 20.352 39.143 -36.630 1.00 43.75 302 VAL A O 1
ATOM 2415 N N . GLU A 1 303 ? 18.566 40.450 -36.260 1.00 40.38 303 GLU A N 1
ATOM 2416 C CA . GLU A 1 303 ? 19.162 41.655 -36.838 1.00 40.38 303 GLU A CA 1
ATOM 2417 C C . GLU A 1 303 ? 20.353 42.099 -35.973 1.00 40.38 303 GLU A C 1
ATOM 2419 O O . GLU A 1 303 ? 20.261 42.166 -34.743 1.00 40.38 303 GLU A O 1
ATOM 2424 N N . ASN A 1 304 ? 21.491 42.365 -36.620 1.00 41.28 304 ASN A N 1
ATOM 2425 C CA . ASN A 1 304 ? 22.724 42.751 -35.939 1.00 41.28 304 ASN A CA 1
ATOM 2426 C C . ASN A 1 304 ? 22.638 44.195 -35.419 1.00 41.28 304 ASN A C 1
ATOM 2428 O O . ASN A 1 304 ? 23.073 45.126 -36.097 1.00 41.28 304 ASN A O 1
ATOM 2432 N N . ASP A 1 305 ? 22.197 44.317 -34.161 1.00 38.19 305 ASP A N 1
ATOM 2433 C CA . ASP A 1 305 ? 22.462 45.461 -33.273 1.00 38.19 305 ASP A CA 1
ATOM 2434 C C . ASP A 1 305 ? 21.654 46.746 -33.666 1.00 38.19 305 ASP A C 1
ATOM 2436 O O . ASP A 1 305 ? 21.123 46.870 -34.763 1.00 38.19 305 ASP A O 1
ATOM 2440 N N . GLN A 1 306 ? 21.402 47.757 -32.822 1.00 38.50 306 GLN A N 1
ATOM 2441 C CA . GLN A 1 306 ? 22.066 48.106 -31.560 1.00 38.50 306 GLN A CA 1
ATOM 2442 C C . GLN A 1 306 ? 21.142 48.487 -30.389 1.00 38.50 306 GLN A C 1
ATOM 2444 O O . GLN A 1 306 ? 21.634 48.984 -29.376 1.00 38.50 306 GLN A O 1
ATOM 2449 N N . ASN A 1 307 ? 19.810 48.372 -30.507 1.00 34.88 307 ASN A N 1
ATOM 2450 C CA . ASN A 1 307 ? 18.925 48.916 -29.463 1.00 34.88 307 ASN A CA 1
ATOM 2451 C C . ASN A 1 307 ? 17.533 48.260 -29.366 1.00 34.88 307 ASN A C 1
ATOM 2453 O O . ASN A 1 307 ? 16.532 48.850 -29.771 1.00 34.88 307 ASN A O 1
ATOM 2457 N N . THR A 1 308 ? 17.446 47.041 -28.818 1.00 30.28 308 THR A N 1
ATOM 2458 C CA . THR A 1 308 ? 16.240 46.539 -28.114 1.00 30.28 308 THR A CA 1
ATOM 2459 C C . THR A 1 308 ? 16.521 45.243 -27.346 1.00 30.28 308 THR A C 1
ATOM 2461 O O . THR A 1 308 ? 17.367 44.451 -27.747 1.00 30.28 308 THR A O 1
ATOM 2464 N N . ASP A 1 309 ? 15.774 45.003 -26.261 1.00 36.34 309 ASP A N 1
ATOM 2465 C CA . ASP A 1 309 ? 15.809 43.799 -25.409 1.00 36.34 309 ASP A CA 1
ATOM 2466 C C . ASP A 1 309 ? 15.345 42.488 -26.107 1.00 36.34 309 ASP A C 1
ATOM 2468 O O . ASP A 1 309 ? 14.417 41.826 -25.639 1.00 36.34 309 ASP A O 1
ATOM 2472 N N . SER A 1 310 ? 15.957 42.066 -27.216 1.00 28.02 310 SER A N 1
ATOM 2473 C CA . SER A 1 310 ? 15.592 40.846 -27.964 1.00 28.02 310 SER A CA 1
ATOM 2474 C C . SER A 1 310 ? 16.102 39.549 -27.296 1.00 28.02 310 SER A C 1
ATOM 2476 O O . SER A 1 310 ? 17.060 38.909 -27.726 1.00 28.02 310 SER A O 1
ATOM 2478 N N . LYS A 1 311 ? 15.443 39.133 -26.206 1.00 27.16 311 LYS A N 1
ATOM 2479 C CA . LYS A 1 311 ? 15.850 37.989 -25.358 1.00 27.16 311 LYS A CA 1
ATOM 2480 C C . LYS A 1 311 ? 15.709 36.608 -26.040 1.00 27.16 311 LYS A C 1
ATOM 2482 O O . LYS A 1 311 ? 14.681 35.952 -25.905 1.00 27.16 311 LYS A O 1
ATOM 2487 N N . SER A 1 312 ? 16.773 36.132 -26.684 1.00 32.12 312 SER A N 1
ATOM 2488 C CA . SER A 1 312 ? 16.891 34.831 -27.377 1.00 32.12 312 SER A CA 1
ATOM 2489 C C . SER A 1 312 ? 16.874 33.570 -26.479 1.00 32.12 312 SER A C 1
ATOM 2491 O O . SER A 1 312 ? 17.610 33.508 -25.493 1.00 32.12 312 SER A O 1
ATOM 2493 N N . TYR A 1 313 ? 16.104 32.522 -26.848 1.00 27.61 313 TYR A N 1
ATOM 2494 C CA . TYR A 1 313 ? 15.849 31.279 -26.057 1.00 27.61 313 TYR A CA 1
ATOM 2495 C C . TYR A 1 313 ? 15.070 30.165 -26.861 1.00 27.61 313 TYR A C 1
ATOM 2497 O O . TYR A 1 313 ? 14.570 30.530 -27.915 1.00 27.61 313 TYR A O 1
ATOM 2505 N N . PHE A 1 314 ? 14.882 28.848 -26.554 1.00 27.62 314 PHE A N 1
ATOM 2506 C CA . PHE A 1 314 ? 15.174 27.905 -25.421 1.00 27.62 314 PHE A CA 1
ATOM 2507 C C . PHE A 1 314 ? 13.952 27.457 -24.533 1.00 27.62 314 PHE A C 1
ATOM 2509 O O . PHE A 1 314 ? 13.980 27.776 -23.356 1.00 27.62 314 PHE A O 1
ATOM 2516 N N . GLY A 1 315 ? 12.894 26.715 -24.966 1.00 31.83 315 GLY A N 1
ATOM 2517 C CA . GLY A 1 315 ? 11.866 26.176 -23.991 1.00 31.83 315 GLY A CA 1
ATOM 2518 C C . GLY A 1 315 ? 10.680 25.207 -24.378 1.00 31.83 315 GLY A C 1
ATOM 2519 O O . GLY A 1 315 ? 9.872 25.604 -25.209 1.00 31.83 315 GLY A O 1
ATOM 2520 N N . GLY A 1 316 ? 10.469 24.035 -23.692 1.00 24.91 316 GLY A N 1
ATOM 2521 C CA . GLY A 1 316 ? 9.199 23.208 -23.516 1.00 24.91 316 GLY A CA 1
ATOM 2522 C C . GLY A 1 316 ? 9.344 21.631 -23.441 1.00 24.91 316 GLY A C 1
ATOM 2523 O O . GLY A 1 316 ? 10.353 21.152 -23.863 1.00 24.91 316 GLY A O 1
ATOM 2524 N N . ARG A 1 317 ? 8.450 20.735 -22.953 1.00 29.69 317 ARG A N 1
ATOM 2525 C CA . ARG A 1 317 ? 8.585 19.205 -22.930 1.00 29.69 317 ARG A CA 1
ATOM 2526 C C . ARG A 1 317 ? 8.592 18.386 -24.266 1.00 29.69 317 ARG A C 1
ATOM 2528 O O . ARG A 1 317 ? 7.548 18.341 -24.906 1.00 29.69 317 ARG A O 1
ATOM 2535 N N . LEU A 1 318 ? 9.674 17.684 -24.665 1.00 33.56 318 LEU A N 1
ATOM 2536 C CA . LEU A 1 318 ? 9.660 16.460 -25.508 1.00 33.56 318 LEU A CA 1
ATOM 2537 C C . LEU A 1 318 ? 9.454 15.150 -24.738 1.00 33.56 318 LEU A C 1
ATOM 2539 O O . LEU A 1 318 ? 10.249 14.851 -23.845 1.00 33.56 318 LEU A O 1
ATOM 2543 N N . HIS A 1 319 ? 8.540 14.307 -25.231 1.00 32.09 319 HIS A N 1
ATOM 2544 C CA . HIS A 1 319 ? 8.271 12.946 -24.741 1.00 32.09 319 HIS A CA 1
ATOM 2545 C C . HIS A 1 319 ? 8.404 11.876 -25.822 1.00 32.09 319 HIS A C 1
ATOM 2547 O O . HIS A 1 319 ? 8.533 12.188 -26.999 1.00 32.09 319 HIS A O 1
ATOM 2553 N N . THR A 1 320 ? 8.564 10.634 -25.373 1.00 36.66 320 THR A N 1
ATOM 2554 C CA . THR A 1 320 ? 9.604 9.732 -25.880 1.00 36.66 320 THR A CA 1
ATOM 2555 C C . THR A 1 320 ? 9.418 9.253 -27.328 1.00 36.66 320 THR A C 1
ATOM 2557 O O . THR A 1 320 ? 8.382 9.404 -27.967 1.00 36.66 320 THR A O 1
ATOM 2560 N N . LEU A 1 321 ? 10.462 8.624 -27.878 1.00 33.53 321 LEU A N 1
ATOM 2561 C CA . LEU A 1 321 ? 10.473 8.141 -29.266 1.00 33.53 321 LEU A CA 1
ATOM 2562 C C . LEU A 1 321 ? 9.482 6.988 -29.490 1.00 33.53 321 LEU A C 1
ATOM 2564 O O . LEU A 1 321 ? 9.172 6.655 -30.629 1.00 33.53 321 LEU A O 1
ATOM 2568 N N . GLU A 1 322 ? 9.025 6.363 -28.406 1.00 33.91 322 GLU A N 1
ATOM 2569 C CA . GLU A 1 322 ? 8.085 5.243 -28.393 1.00 33.91 322 GLU A CA 1
ATOM 2570 C C . GLU A 1 322 ? 6.702 5.718 -28.867 1.00 33.91 322 GLU A C 1
ATOM 2572 O O . GLU A 1 322 ? 6.099 5.120 -29.762 1.00 33.91 322 GLU A O 1
ATOM 2577 N N . ASP A 1 323 ? 6.255 6.866 -28.347 1.00 34.56 323 ASP A N 1
ATOM 2578 C CA . ASP A 1 323 ? 4.980 7.520 -28.662 1.00 34.56 323 ASP A CA 1
ATOM 2579 C C . ASP A 1 323 ? 4.889 7.901 -30.152 1.00 34.56 323 ASP A C 1
ATOM 2581 O O . ASP A 1 323 ? 3.833 7.793 -30.789 1.00 34.56 323 ASP A O 1
ATOM 2585 N N . PHE A 1 324 ? 6.031 8.269 -30.742 1.00 35.66 324 PHE A N 1
ATOM 2586 C CA . PHE A 1 324 ? 6.178 8.535 -32.175 1.00 35.66 324 PHE A CA 1
ATOM 2587 C C . PHE A 1 324 ? 6.045 7.262 -33.035 1.00 35.66 324 PHE A C 1
ATOM 2589 O O . PHE A 1 324 ? 5.576 7.320 -34.172 1.00 35.66 324 PHE A O 1
ATOM 2596 N N . MET A 1 325 ? 6.427 6.095 -32.504 1.00 34.50 325 MET A N 1
ATOM 2597 C CA . MET A 1 325 ? 6.400 4.819 -33.231 1.00 34.50 325 MET A CA 1
ATOM 2598 C C . MET A 1 325 ? 5.035 4.118 -33.155 1.00 34.50 325 MET A C 1
ATOM 2600 O O . MET A 1 325 ? 4.588 3.553 -34.155 1.00 34.50 325 MET A O 1
ATOM 2604 N N . ILE A 1 326 ? 4.349 4.177 -32.007 1.00 33.00 326 ILE A N 1
ATOM 2605 C CA . ILE A 1 326 ? 3.057 3.496 -31.777 1.00 33.00 326 ILE A CA 1
ATOM 2606 C C . ILE A 1 326 ? 1.961 4.022 -32.716 1.00 33.00 326 ILE A C 1
ATOM 2608 O O . ILE A 1 326 ? 1.220 3.242 -33.319 1.00 33.00 326 ILE A O 1
ATOM 2612 N N . ASN A 1 327 ? 1.885 5.343 -32.908 1.00 30.67 327 ASN A N 1
ATOM 2613 C CA . ASN A 1 327 ? 0.845 5.966 -33.735 1.00 30.67 327 ASN A CA 1
ATOM 2614 C C . ASN A 1 327 ? 0.891 5.538 -35.216 1.00 30.67 327 ASN A C 1
ATOM 2616 O O . ASN A 1 327 ? -0.124 5.610 -35.910 1.00 30.67 327 ASN A O 1
ATOM 2620 N N . ARG A 1 328 ? 2.022 4.997 -35.691 1.00 34.38 328 ARG A N 1
ATOM 2621 C CA . ARG A 1 328 ? 2.188 4.512 -37.070 1.00 34.38 328 ARG A CA 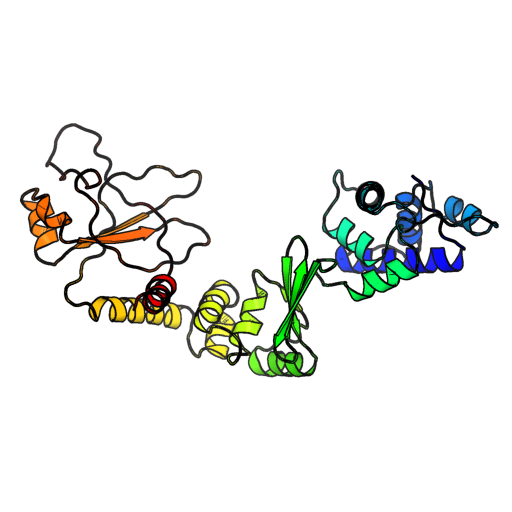1
ATOM 2622 C C . ARG A 1 328 ? 1.378 3.247 -37.394 1.00 34.38 328 ARG A C 1
ATOM 2624 O O . ARG A 1 328 ? 1.231 2.929 -38.567 1.00 34.38 328 ARG A O 1
ATOM 2631 N N . GLN A 1 329 ? 0.852 2.529 -36.395 1.00 30.48 329 GLN A N 1
ATOM 2632 C CA . GLN A 1 329 ? 0.008 1.340 -36.610 1.00 30.48 329 GLN A CA 1
ATOM 2633 C C . GLN A 1 329 ? -1.495 1.642 -36.726 1.00 30.48 329 GLN A C 1
ATOM 2635 O O . GLN A 1 329 ? -2.255 0.769 -37.137 1.00 30.48 329 GLN A O 1
ATOM 2640 N N . ARG A 1 330 ? -1.946 2.857 -36.379 1.00 29.00 330 ARG A N 1
ATOM 2641 C CA . ARG A 1 330 ? -3.368 3.254 -36.448 1.00 29.00 330 ARG A CA 1
ATOM 2642 C C . ARG A 1 330 ? -3.771 3.929 -37.765 1.00 29.00 330 ARG A C 1
ATOM 2644 O O . ARG A 1 330 ? -4.920 4.336 -37.896 1.00 29.00 330 ARG A O 1
ATOM 2651 N N . ILE A 1 331 ? -2.845 4.055 -38.718 1.00 27.02 331 ILE A N 1
ATOM 2652 C CA . ILE A 1 331 ? -3.069 4.719 -40.007 1.00 27.02 331 ILE A CA 1
ATOM 2653 C C . ILE A 1 331 ? -2.648 3.770 -41.137 1.00 27.02 331 ILE A C 1
ATOM 2655 O O . ILE A 1 331 ? -1.469 3.685 -41.483 1.00 27.02 331 ILE A O 1
ATOM 2659 N N . VAL A 1 332 ? -3.643 3.066 -41.685 1.00 30.12 332 VAL A N 1
ATOM 2660 C CA . VAL A 1 332 ? -3.619 2.304 -42.946 1.00 30.12 332 VAL A CA 1
ATOM 2661 C C . VAL A 1 332 ? -4.880 2.676 -43.718 1.00 30.12 332 VAL A C 1
ATOM 2663 O O . VAL A 1 332 ? -5.949 2.682 -43.067 1.00 30.12 332 VAL A O 1
#

Sequence (332 aa):
MKVIPANLPTTKSLAKSLFENLVDFLDLDISLQQGYELYAKALGYNNWHELSKVVQKAHIPMYLDLLPESEQEDAQIVICTRLAAELGFDYLHGRVFNAAEASGLGYSPKKASSLKEMVTPWGIYSEKDIVAPGIIWYETPSHGGYWLSPERQVQMEKIAGTTQEWFEEDCEAAKVEAVFKEFFDQKSAAARLRKTFPELMKRLFNLSPEEYDAQRHSDALKAFRSQPDIWFVVDRLGYMNKIREYSAFGYFAMKGSDATLWFEDGNKDAVTRGAYFVTAPSDFELMAVGEPLPTSCLPVPVENDQNTDSKSYFGGRLHTLEDFMINRQRIV

Secondary structure (DSSP, 8-state):
---B-SSHHHHHHHHHHHHHHHHHHH-----HHHHHHHHHHHTT-SSHHHHHHHHTS----B-GGGS-HHHHHHHHHHHHHHHHHHTT-SS--HHHHHHHHHTTTTS-HHHHHHHHTTEETTEE-SEEEEEETTEEEEEETTEEEEEE-HHHHHHHHHHT----SEEETTTTHHHHHHH-TTTS-HHHHHHHHHHH-HHHHHHHTS--HHHHHHHHHHHHHHHHHTSTT----B--SS-----TT---B--B---HHHHHHHHHS--GGGGGG--B--B-SSS------BPPPPGGGSPPP----SSS------------HHHHHHGGGS--

Radius of gyration: 29.7 Å; chains: 1; bounding box: 53×68×78 Å